Protein AF-A0A3M1R8G0-F1 (afdb_monomer)

Nearest PDB structures (foldseek):
  6tp9-assembly5_G  TM=8.550E-01  e=6.122E-02  Pseudomonas aeruginosa PAO1
  1h9x-assembly1_A  TM=8.091E-01  e=5.330E-02  Paracoccus pantotrophus
  7vzr-assembly1_C  TM=7.986E-01  e=8.077E-02  Chloracidobacterium thermophilum B
  1aof-assembly1_A  TM=7.113E-01  e=6.714E-02  Paracoccus pantotrophus
  7e1x-assembly1_O  TM=3.586E-01  e=3.335E-03  Mycobacterium tuberculosis H37Rv

Solvent-accessible surface area (backbone atoms only — not comparable to full-atom values): 17667 Å² total; per-residue (Å²): 132,65,68,70,59,56,56,49,53,52,50,51,50,49,53,52,50,52,51,49,52,52,51,50,49,56,48,60,74,44,40,65,63,51,53,51,53,50,50,54,52,52,51,56,51,32,26,50,52,7,22,51,50,36,50,73,74,40,25,73,47,22,34,80,79,21,64,25,33,91,100,66,30,68,43,59,61,36,66,66,54,58,73,66,60,48,72,62,62,52,46,46,40,45,32,66,15,41,90,99,55,84,47,62,34,35,16,45,94,63,76,22,91,31,52,74,65,53,48,51,17,35,47,48,25,51,70,32,54,93,75,45,88,65,63,57,53,78,56,88,85,40,63,54,47,37,71,64,6,41,58,55,33,74,59,60,50,25,83,33,20,23,93,75,22,71,19,74,88,34,72,45,55,44,35,62,66,58,54,70,72,50,56,69,67,57,49,38,49,41,48,34,60,28,41,65,97,76,73,36,63,56,37,54,87,79,44,52,75,62,55,40,26,6,34,44,18,28,51,53,37,37,74,54,72,55,81,75,80,75,77,70,81,70,76,70,78,85,68,84,85,63,51,51,39,53,49,10,47,51,47,40,59,75,58,45,46,41,68,30,23,18,46,88,88,46,61,26,78,79,40,69,72,42,40,48,36,28,75,75,50,54,64,70,56,47,47,49,32,40,41,38,24,44,84,76,37,74,86,50,84,61,74,63,49,58,87,53,54,71,68,55,49,50,5,39,33,41,29,42,53,66,22,102

Foldseek 3Di:
DPVVVVVVVVVVVVVVVVVVVVVVVVCVVCVVVVVVVVVVVVLLVLLQLLLQLCLVPPCLACNQLQCGDPPAGHRLLDPVCLVPPDLVNQLCCAQCNDPPHNTHHQRVVRVHDDHSSNSSSNSSNSNCSVVRPRGNPDHPQFQAALLLLLLVCCLPVCLAQNNQSVGDNHHRLLDLCNLVVDGLVVQLVCQQQPDVVSPGDHCVVPDPSRSSSNNSVNSNVSNSVDPDDDPDPPPDPPDPPDDLQRLLVVCCVSSVVQCQEAAPR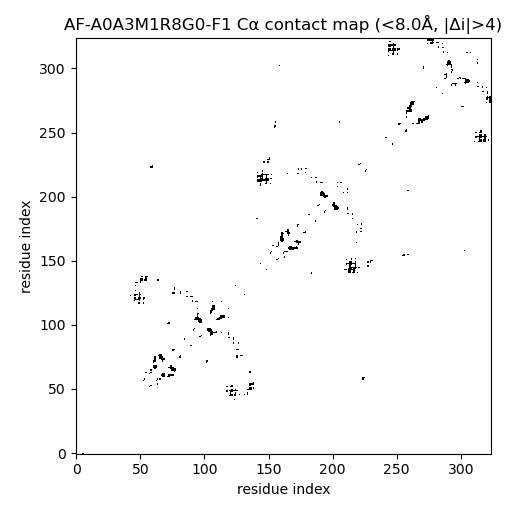GGHPNDYHLLAQLVVDDLVVQLVCLQPVCVVVVPDSDDRNVVDDPSSSSSNSVNSNPRD

Structure (mmCIF, N/CA/C/O backbone):
data_AF-A0A3M1R8G0-F1
#
_entry.id   AF-A0A3M1R8G0-F1
#
loop_
_atom_site.group_PDB
_atom_site.id
_atom_site.type_symbol
_atom_site.label_atom_id
_atom_site.label_alt_id
_atom_site.label_comp_id
_atom_site.label_asym_id
_atom_site.label_entity_id
_atom_site.label_seq_id
_atom_site.pdbx_PDB_ins_code
_atom_site.Cartn_x
_atom_site.Cartn_y
_atom_site.Cartn_z
_atom_site.occupancy
_atom_site.B_iso_or_equiv
_atom_site.auth_seq_id
_atom_site.auth_comp_id
_atom_site.auth_asym_id
_atom_site.auth_atom_id
_atom_site.pdbx_PDB_model_num
ATOM 1 N N . MET A 1 1 ? 8.259 -2.043 -83.017 1.00 58.41 1 MET A N 1
ATOM 2 C CA . MET A 1 1 ? 7.959 -0.915 -82.110 1.00 58.41 1 MET A CA 1
ATOM 3 C C . MET A 1 1 ? 8.471 0.364 -82.747 1.00 58.41 1 MET A C 1
ATOM 5 O O . MET A 1 1 ? 9.551 0.305 -83.332 1.00 58.41 1 MET A O 1
ATOM 9 N N . PRO A 1 2 ? 7.724 1.475 -82.684 1.00 75.50 2 PRO A N 1
ATOM 10 C CA . PRO A 1 2 ? 8.256 2.780 -83.063 1.00 75.50 2 PRO A CA 1
ATOM 11 C C . PRO A 1 2 ? 9.410 3.139 -82.116 1.00 75.50 2 PRO A C 1
ATOM 13 O O . PRO A 1 2 ? 9.308 2.891 -80.914 1.00 75.50 2 PRO A O 1
ATOM 16 N N . ARG A 1 3 ? 10.521 3.655 -82.660 1.00 72.50 3 ARG A N 1
ATOM 17 C CA . ARG A 1 3 ? 11.731 4.014 -81.888 1.00 72.50 3 ARG A CA 1
ATOM 18 C C . ARG A 1 3 ? 11.403 4.966 -80.730 1.00 72.50 3 ARG A C 1
ATOM 20 O O . ARG A 1 3 ? 11.906 4.789 -79.630 1.00 72.50 3 ARG A O 1
ATOM 27 N N . ASP A 1 4 ? 10.432 5.836 -80.961 1.00 81.25 4 ASP A N 1
ATOM 28 C CA . ASP A 1 4 ? 9.913 6.844 -80.039 1.00 81.25 4 ASP A CA 1
ATOM 29 C C . ASP A 1 4 ? 9.364 6.249 -78.725 1.00 81.25 4 ASP A C 1
ATOM 31 O O . ASP A 1 4 ? 9.460 6.870 -77.669 1.00 81.25 4 ASP A O 1
ATOM 35 N N . LEU A 1 5 ? 8.814 5.026 -78.767 1.00 81.69 5 LEU A N 1
ATOM 36 C CA . LEU A 1 5 ? 8.308 4.334 -77.575 1.00 81.69 5 LEU A CA 1
ATOM 37 C C . LEU A 1 5 ? 9.458 3.792 -76.711 1.00 81.69 5 LEU A C 1
ATOM 39 O O . LEU A 1 5 ? 9.397 3.861 -75.487 1.00 81.69 5 LEU A O 1
ATOM 43 N N . LEU A 1 6 ? 10.516 3.282 -77.351 1.00 82.88 6 LEU A N 1
ATOM 44 C CA . LEU A 1 6 ? 11.693 2.744 -76.668 1.00 82.88 6 LEU A CA 1
ATOM 45 C C . LEU A 1 6 ? 12.504 3.867 -76.003 1.00 82.88 6 LEU A C 1
ATOM 47 O O . LEU A 1 6 ? 12.932 3.723 -74.860 1.00 82.88 6 LEU A O 1
ATOM 51 N N . ASP A 1 7 ? 12.659 5.002 -76.688 1.00 88.44 7 ASP A N 1
ATOM 52 C CA . ASP A 1 7 ? 13.345 6.182 -76.151 1.00 88.44 7 ASP A CA 1
ATOM 53 C C . ASP A 1 7 ? 12.598 6.769 -74.937 1.00 88.44 7 ASP A C 1
ATOM 55 O O . ASP A 1 7 ? 13.220 7.186 -73.957 1.00 88.44 7 ASP A O 1
ATOM 59 N N . TRP A 1 8 ? 11.259 6.734 -74.953 1.00 85.94 8 TRP A N 1
ATOM 60 C CA . TRP A 1 8 ? 10.421 7.137 -73.820 1.00 85.94 8 TRP A CA 1
ATOM 61 C C . TRP A 1 8 ? 10.572 6.210 -72.605 1.00 85.94 8 TRP A C 1
ATOM 63 O O . TRP A 1 8 ? 10.764 6.688 -71.484 1.00 85.94 8 TRP A O 1
ATOM 73 N N . GLU A 1 9 ? 10.526 4.890 -72.807 1.00 91.81 9 GLU A N 1
ATOM 74 C CA . GLU A 1 9 ? 10.704 3.910 -71.727 1.00 91.81 9 GLU A CA 1
ATOM 75 C C . GLU A 1 9 ? 12.103 3.992 -71.096 1.00 91.81 9 GLU A C 1
ATOM 77 O O . GLU A 1 9 ? 12.236 3.950 -69.869 1.00 91.81 9 GLU A O 1
ATOM 82 N N . LEU A 1 10 ? 13.145 4.193 -71.910 1.00 91.62 10 LEU A N 1
ATOM 83 C CA . LEU A 1 10 ? 14.519 4.395 -71.441 1.00 91.62 10 LEU A CA 1
ATOM 84 C C . LEU A 1 10 ? 14.680 5.710 -70.665 1.00 91.62 10 LEU A C 1
ATOM 86 O O . LEU A 1 10 ? 15.352 5.739 -69.628 1.00 91.62 10 LEU A O 1
ATOM 90 N N . GLY A 1 11 ? 14.039 6.788 -71.124 1.00 92.56 11 GLY A N 1
ATOM 91 C CA . GLY A 1 11 ? 14.009 8.070 -70.420 1.00 92.56 11 GLY A CA 1
ATOM 92 C C . GLY A 1 11 ? 13.344 7.955 -69.047 1.00 92.56 11 GLY A C 1
ATOM 93 O O . GLY A 1 11 ? 13.926 8.369 -68.041 1.00 92.56 11 GLY A O 1
ATOM 94 N N . LEU A 1 12 ? 12.170 7.319 -68.982 1.00 94.31 12 LEU A N 1
ATOM 95 C CA . LEU A 1 12 ? 11.451 7.075 -67.731 1.00 94.31 12 LEU A CA 1
ATOM 96 C C . LEU A 1 12 ? 12.269 6.196 -66.773 1.00 94.31 12 LEU A C 1
ATOM 98 O O . LEU A 1 12 ? 12.409 6.533 -65.597 1.00 94.31 12 LEU A O 1
ATOM 102 N N . GLY A 1 13 ? 12.861 5.109 -67.274 1.00 93.88 13 GLY A N 1
ATOM 103 C CA . GLY A 1 13 ? 13.721 4.221 -66.488 1.00 93.88 13 GLY A CA 1
ATOM 104 C C . GLY A 1 13 ? 14.949 4.934 -65.917 1.00 93.88 13 GLY A C 1
ATOM 105 O O . GLY A 1 13 ? 15.293 4.742 -64.749 1.00 93.88 13 GLY A O 1
ATOM 106 N N . THR A 1 14 ? 15.571 5.821 -66.697 1.00 95.25 14 THR A N 1
ATOM 107 C CA . THR A 1 14 ? 16.719 6.628 -66.252 1.00 95.25 14 THR A CA 1
ATOM 108 C C . THR A 1 14 ? 16.315 7.609 -65.154 1.00 95.25 14 THR A C 1
ATOM 110 O O . THR A 1 14 ? 16.982 7.677 -64.123 1.00 95.25 14 THR A O 1
ATOM 113 N N . VAL A 1 15 ? 15.196 8.323 -65.318 1.00 96.25 15 VAL A N 1
ATOM 114 C CA . VAL A 1 15 ? 14.679 9.255 -64.301 1.00 96.25 15 VAL A CA 1
ATOM 115 C C . VAL A 1 15 ? 14.328 8.525 -63.006 1.00 96.25 15 VAL A C 1
ATOM 117 O O . VAL A 1 15 ? 14.701 8.990 -61.931 1.00 96.25 15 VAL A O 1
ATOM 120 N N . LEU A 1 16 ? 13.669 7.365 -63.087 1.00 96.62 16 LEU A N 1
ATOM 121 C CA . LEU A 1 16 ? 13.352 6.547 -61.912 1.00 96.62 16 LEU A CA 1
ATOM 122 C C . LEU A 1 16 ? 14.617 6.043 -61.209 1.00 96.62 16 LEU A C 1
ATOM 124 O O . LEU A 1 16 ? 14.691 6.084 -59.982 1.00 96.62 16 LEU A O 1
ATOM 128 N N . THR A 1 17 ? 15.629 5.625 -61.970 1.00 96.44 17 THR A N 1
ATOM 129 C CA . THR A 1 17 ? 16.909 5.153 -61.419 1.00 96.44 17 THR A CA 1
ATOM 130 C C . THR A 1 17 ? 17.674 6.284 -60.735 1.00 96.44 17 THR A C 1
ATOM 132 O O . THR A 1 17 ? 18.147 6.114 -59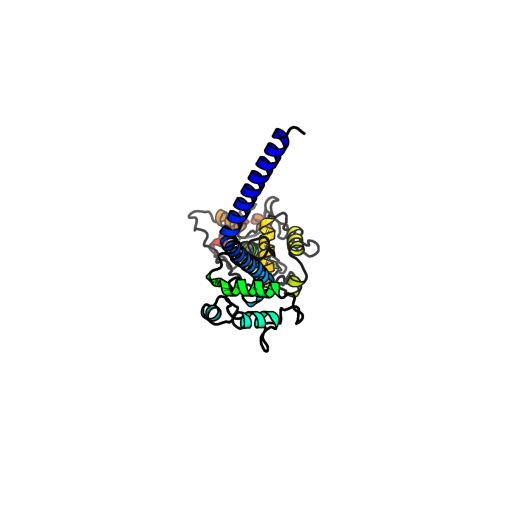.613 1.00 96.44 17 THR A O 1
ATOM 135 N N . LEU A 1 18 ? 17.752 7.461 -61.364 1.00 96.50 18 LEU A N 1
ATOM 136 C CA . LEU A 1 18 ? 18.364 8.650 -60.767 1.00 96.50 18 LEU A CA 1
ATOM 137 C C . LEU A 1 18 ? 17.585 9.115 -59.531 1.00 96.50 18 LEU A C 1
ATOM 139 O O . LEU A 1 18 ? 18.193 9.432 -58.512 1.00 96.50 18 LEU A O 1
ATOM 143 N N . GLY A 1 19 ? 16.252 9.092 -59.582 1.00 96.50 19 GLY A N 1
ATOM 144 C CA . GLY A 1 19 ? 15.390 9.394 -58.440 1.00 96.50 19 GLY A CA 1
ATOM 145 C C . GLY A 1 19 ? 15.630 8.443 -57.267 1.00 96.50 19 GLY A C 1
ATOM 146 O O . GLY A 1 19 ? 15.809 8.893 -56.136 1.00 96.50 19 GLY A O 1
ATOM 147 N N . LEU A 1 20 ? 15.720 7.136 -57.527 1.00 97.00 20 LEU A N 1
ATOM 148 C CA . LEU A 1 20 ? 16.052 6.136 -56.513 1.00 97.00 20 LEU A CA 1
ATOM 149 C C . LEU A 1 20 ? 17.465 6.342 -55.949 1.00 97.00 20 LEU A C 1
ATOM 151 O O . LEU A 1 20 ? 17.643 6.283 -54.735 1.00 97.00 20 LEU A O 1
ATOM 155 N N . ALA A 1 21 ? 18.456 6.637 -56.795 1.00 96.12 21 ALA A N 1
ATOM 156 C CA . ALA A 1 21 ? 19.822 6.920 -56.359 1.00 96.12 21 ALA A CA 1
ATOM 157 C C . ALA A 1 21 ? 19.889 8.157 -55.446 1.00 96.12 21 ALA A C 1
ATOM 159 O O . ALA A 1 21 ? 20.568 8.126 -54.419 1.00 96.12 21 ALA A O 1
ATOM 160 N N . VAL A 1 22 ? 19.133 9.214 -55.760 1.00 95.94 22 VAL A N 1
ATOM 161 C CA . VAL A 1 22 ? 18.997 10.404 -54.904 1.00 95.94 22 VAL A CA 1
ATOM 162 C C . VAL A 1 22 ? 18.322 10.056 -53.577 1.00 95.94 22 VAL A C 1
ATOM 164 O O . VAL A 1 22 ? 18.797 10.493 -52.531 1.00 95.94 22 VAL A O 1
ATOM 167 N N . LEU A 1 23 ? 17.257 9.247 -53.582 1.00 95.56 23 LEU A N 1
ATOM 168 C CA . LEU A 1 23 ? 16.582 8.804 -52.355 1.00 95.56 23 LEU A CA 1
ATOM 169 C C . LEU A 1 23 ? 17.501 7.959 -51.464 1.00 95.56 23 LEU A C 1
ATOM 171 O O . LEU A 1 23 ? 17.559 8.197 -50.259 1.00 95.56 23 LEU A O 1
ATOM 175 N N . ILE A 1 24 ? 18.248 7.016 -52.044 1.00 95.12 24 ILE A N 1
ATOM 176 C CA . ILE A 1 24 ? 19.226 6.188 -51.323 1.00 95.12 24 ILE A CA 1
ATOM 177 C C . ILE A 1 24 ? 20.364 7.058 -50.782 1.00 95.12 24 ILE A C 1
ATOM 179 O O . 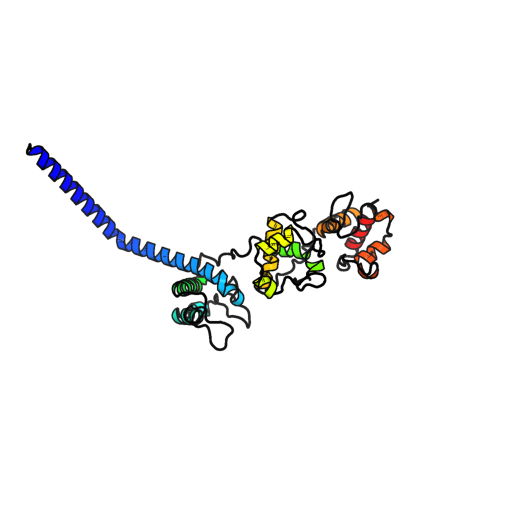ILE A 1 24 ? 20.741 6.907 -49.624 1.00 95.12 24 ILE A O 1
ATOM 183 N N . GLY A 1 25 ? 20.878 8.003 -51.575 1.00 93.31 25 GLY A N 1
ATOM 184 C CA . GLY A 1 25 ? 21.901 8.952 -51.134 1.00 93.31 25 GLY A CA 1
ATOM 185 C C . GLY A 1 25 ? 21.414 9.827 -49.977 1.00 93.31 25 GLY A C 1
ATOM 186 O O . GLY A 1 25 ? 22.091 9.942 -48.959 1.00 93.31 25 GLY A O 1
ATOM 187 N N . ALA A 1 26 ? 20.203 10.379 -50.077 1.00 92.38 26 ALA A N 1
ATOM 188 C CA . ALA A 1 26 ? 19.584 11.165 -49.011 1.00 92.38 26 ALA A CA 1
ATOM 189 C C . ALA A 1 26 ? 19.305 10.333 -47.746 1.00 92.38 26 ALA A C 1
ATOM 191 O O . ALA A 1 26 ? 19.458 10.842 -46.635 1.00 92.38 26 ALA A O 1
ATOM 192 N N . TYR A 1 27 ? 18.921 9.062 -47.899 1.00 91.69 27 TYR A N 1
ATOM 193 C CA . TYR A 1 27 ? 18.761 8.116 -46.793 1.00 91.69 27 TYR A CA 1
ATOM 194 C C . TYR A 1 27 ? 20.108 7.818 -46.120 1.00 91.69 27 TYR A C 1
ATOM 196 O O . TYR A 1 27 ? 20.220 7.963 -44.907 1.00 91.69 27 TYR A O 1
ATOM 204 N N . GLY A 1 28 ? 21.146 7.507 -46.904 1.00 91.81 28 GLY A N 1
ATOM 205 C CA . GLY A 1 28 ? 22.498 7.235 -46.413 1.00 91.81 28 GLY A CA 1
ATOM 206 C C . GLY A 1 28 ? 23.129 8.426 -45.687 1.00 91.81 28 GLY A C 1
ATOM 207 O O . GLY A 1 28 ? 23.741 8.250 -44.638 1.00 91.81 28 GLY A O 1
ATOM 208 N N . LEU A 1 29 ? 22.911 9.655 -46.169 1.00 93.44 29 LEU A N 1
ATOM 209 C CA . LEU A 1 29 ? 23.378 10.877 -45.497 1.00 93.44 29 LEU A CA 1
ATOM 210 C C . LEU A 1 29 ? 22.689 11.124 -44.143 1.00 93.44 29 LEU A C 1
ATOM 212 O O . LEU A 1 29 ? 23.268 11.768 -43.272 1.00 93.44 29 LEU A O 1
ATOM 216 N N . ARG A 1 30 ? 21.464 10.617 -43.952 1.00 91.31 30 ARG A N 1
ATOM 217 C CA . ARG A 1 30 ? 20.713 10.703 -42.684 1.00 91.31 30 ARG A CA 1
ATOM 218 C C . ARG A 1 30 ? 20.923 9.491 -41.779 1.00 91.31 30 ARG A C 1
ATOM 220 O O . ARG A 1 30 ? 20.396 9.475 -40.667 1.00 91.31 30 ARG A O 1
ATOM 227 N N . GLU A 1 31 ? 21.679 8.493 -42.224 1.00 91.88 31 GLU A N 1
ATOM 228 C CA . GLU A 1 31 ? 21.880 7.252 -41.479 1.00 91.88 31 GLU A CA 1
ATOM 229 C C . GLU A 1 31 ? 22.499 7.477 -40.089 1.00 91.88 31 GLU A C 1
ATOM 231 O O . GLU A 1 31 ? 21.930 6.961 -39.127 1.00 91.88 31 GLU A O 1
ATOM 236 N N . PRO A 1 32 ? 23.549 8.310 -39.909 1.00 91.62 32 PRO A N 1
ATOM 237 C CA . PRO A 1 32 ? 24.126 8.543 -38.582 1.00 91.62 32 PRO A CA 1
ATOM 238 C C . PRO A 1 32 ? 23.103 9.098 -37.580 1.00 91.62 32 PRO A C 1
ATOM 240 O O . PRO A 1 32 ? 22.946 8.565 -36.487 1.00 91.62 32 PRO A O 1
ATOM 243 N N . GLN A 1 33 ? 22.311 10.095 -37.990 1.00 89.31 33 GLN A N 1
ATOM 244 C CA . GLN A 1 33 ? 21.276 10.692 -37.137 1.00 89.31 33 GLN A CA 1
ATOM 245 C C . GLN A 1 33 ? 20.172 9.693 -36.761 1.00 89.31 33 GLN A C 1
ATOM 247 O O . GLN A 1 33 ? 19.626 9.741 -35.654 1.00 89.31 33 GLN A O 1
ATOM 252 N N . ARG A 1 34 ? 19.820 8.781 -37.675 1.00 88.00 34 ARG A N 1
ATOM 253 C CA . ARG A 1 34 ? 18.831 7.727 -37.411 1.00 88.00 34 ARG A CA 1
ATOM 254 C C . ARG A 1 34 ? 19.361 6.703 -36.416 1.00 88.00 34 ARG A C 1
ATOM 256 O O . ARG A 1 34 ? 18.616 6.322 -35.515 1.00 88.00 34 ARG A O 1
ATOM 263 N N . LEU A 1 35 ? 20.624 6.301 -36.554 1.00 89.38 35 LEU A N 1
ATOM 264 C CA . LEU A 1 35 ? 21.289 5.400 -35.613 1.00 89.38 35 LEU A CA 1
ATOM 265 C C . LEU A 1 35 ? 21.388 6.028 -34.217 1.00 89.38 35 LEU A C 1
ATOM 267 O O . LEU A 1 35 ? 21.050 5.366 -33.235 1.00 89.38 35 LEU A O 1
ATOM 271 N N . ASP A 1 36 ? 21.738 7.311 -34.122 1.00 88.50 36 ASP A N 1
ATOM 272 C CA . ASP A 1 36 ? 21.791 8.039 -32.848 1.00 88.50 36 ASP A CA 1
ATOM 273 C C . ASP A 1 36 ? 20.411 8.098 -32.180 1.00 88.50 36 ASP A C 1
ATOM 275 O O . ASP A 1 36 ? 20.252 7.743 -31.009 1.00 88.50 36 ASP A O 1
ATOM 279 N N . THR A 1 37 ? 19.378 8.469 -32.943 1.00 87.19 37 THR A N 1
ATOM 280 C CA . THR A 1 37 ? 17.995 8.548 -32.444 1.00 87.19 37 THR A CA 1
ATOM 281 C C . THR A 1 37 ? 17.491 7.182 -31.974 1.00 87.19 37 THR A C 1
ATOM 283 O O . THR A 1 37 ? 16.883 7.071 -30.907 1.00 87.19 37 THR A O 1
ATOM 286 N N . ALA A 1 38 ? 17.766 6.125 -32.743 1.00 86.75 38 ALA A N 1
ATOM 287 C CA . ALA A 1 38 ? 17.412 4.760 -32.373 1.00 86.75 38 ALA A CA 1
ATOM 288 C C . ALA A 1 38 ? 18.138 4.319 -31.093 1.00 86.75 38 ALA A C 1
ATOM 290 O O . ALA A 1 38 ? 17.512 3.740 -30.207 1.00 86.75 38 ALA A O 1
ATOM 291 N N . THR A 1 39 ? 19.423 4.649 -30.956 1.00 86.06 39 THR A N 1
ATOM 292 C CA . THR A 1 39 ? 20.233 4.327 -29.771 1.00 86.06 39 THR A CA 1
ATOM 293 C C . THR A 1 39 ? 19.681 5.002 -28.516 1.00 86.06 39 THR A C 1
ATOM 295 O O . THR A 1 39 ? 19.473 4.340 -27.497 1.00 86.06 39 THR A O 1
ATOM 298 N N . VAL A 1 40 ? 19.347 6.294 -28.596 1.00 83.81 40 VAL A N 1
ATOM 299 C CA . VAL A 1 40 ? 18.718 7.038 -27.491 1.00 83.81 40 VAL A CA 1
ATOM 300 C C . VAL A 1 40 ? 17.367 6.426 -27.111 1.00 83.81 40 VAL A C 1
ATOM 302 O O . VAL A 1 40 ? 17.085 6.222 -25.927 1.00 83.81 40 VAL A O 1
ATOM 305 N N . GLN A 1 41 ? 16.536 6.080 -28.097 1.00 85.12 41 GLN A N 1
ATOM 306 C CA . GLN A 1 41 ? 15.221 5.487 -27.852 1.00 85.12 41 GLN A CA 1
ATOM 307 C C . GLN A 1 41 ? 15.317 4.094 -27.214 1.00 85.12 41 GLN A C 1
ATOM 309 O O . GLN A 1 41 ? 14.550 3.773 -26.298 1.00 85.12 41 GLN A O 1
ATOM 314 N N . LEU A 1 42 ? 16.263 3.267 -27.663 1.00 85.00 42 LEU A N 1
ATOM 315 C CA . LEU A 1 42 ? 16.539 1.955 -27.080 1.00 85.00 42 LEU A CA 1
ATOM 316 C C . LEU A 1 42 ? 16.992 2.084 -25.624 1.00 85.00 42 LEU A C 1
ATOM 318 O O . LEU A 1 42 ? 16.467 1.377 -24.761 1.00 85.00 42 LEU A O 1
ATOM 322 N N . HIS A 1 43 ? 17.888 3.030 -25.335 1.00 86.50 43 HIS A N 1
ATOM 323 C CA . HIS A 1 43 ? 18.358 3.301 -23.979 1.00 86.50 43 HIS A CA 1
ATOM 324 C C . HIS A 1 43 ? 17.217 3.750 -23.053 1.00 86.50 43 HIS A C 1
ATOM 326 O O . HIS A 1 43 ? 17.022 3.173 -21.983 1.00 86.50 43 HIS A O 1
ATOM 332 N N . ARG A 1 44 ? 16.377 4.696 -23.495 1.00 86.56 44 ARG A N 1
ATOM 333 C CA . ARG A 1 44 ? 15.192 5.141 -22.737 1.00 86.56 44 ARG A CA 1
ATOM 334 C C . ARG A 1 44 ? 14.215 3.996 -22.463 1.00 86.56 44 ARG A C 1
ATOM 336 O O . ARG A 1 44 ? 13.678 3.881 -21.364 1.00 86.56 44 ARG A O 1
ATOM 343 N N . SER A 1 45 ? 14.008 3.129 -23.452 1.00 86.81 45 SER A N 1
ATOM 344 C CA . SER A 1 45 ? 13.140 1.955 -23.318 1.00 86.81 45 SER A CA 1
ATOM 345 C C . SER A 1 45 ? 13.701 0.939 -22.319 1.00 86.81 45 SER A C 1
ATOM 347 O O . SER A 1 45 ? 12.937 0.339 -21.566 1.00 86.81 45 SER A O 1
ATOM 349 N N . SER A 1 46 ? 15.026 0.766 -22.282 1.00 90.56 46 SER A N 1
ATOM 350 C CA . SER A 1 46 ? 15.713 -0.089 -21.308 1.00 90.56 46 SER A CA 1
ATOM 351 C C . SER A 1 46 ? 15.533 0.426 -19.878 1.00 90.56 46 SER A C 1
ATOM 353 O O . SER A 1 46 ? 15.083 -0.331 -19.021 1.00 90.56 46 SER A O 1
ATOM 355 N N . ILE A 1 47 ? 15.725 1.731 -19.649 1.00 90.94 47 ILE A N 1
ATOM 356 C CA . ILE A 1 47 ? 15.463 2.383 -18.353 1.00 90.94 47 ILE A CA 1
ATOM 357 C C . ILE A 1 47 ? 14.008 2.159 -17.908 1.00 90.94 47 ILE A C 1
ATOM 359 O O . ILE A 1 47 ? 13.760 1.808 -16.756 1.00 90.94 47 ILE A O 1
ATOM 363 N N . ALA A 1 48 ? 13.034 2.314 -18.810 1.00 83.81 48 ALA A N 1
ATOM 364 C CA . ALA A 1 48 ? 11.617 2.144 -18.475 1.00 83.81 48 ALA A CA 1
ATOM 365 C C . ALA A 1 48 ? 11.236 0.695 -18.119 1.00 83.81 48 ALA A C 1
ATOM 367 O O . ALA A 1 48 ? 10.489 0.454 -17.162 1.00 83.81 48 ALA A O 1
ATOM 368 N N . ARG A 1 49 ? 11.772 -0.291 -18.848 1.00 87.50 49 ARG A N 1
ATOM 369 C CA . ARG A 1 49 ? 11.608 -1.709 -18.490 1.00 87.50 49 ARG A CA 1
ATOM 370 C C . ARG A 1 49 ? 12.295 -2.024 -17.164 1.00 87.50 49 ARG A C 1
ATOM 372 O O . ARG A 1 49 ? 11.699 -2.694 -16.321 1.00 87.50 49 ARG A O 1
ATOM 379 N N . GLY A 1 50 ? 13.487 -1.475 -16.947 1.00 89.88 50 GLY A N 1
ATOM 380 C CA . GLY A 1 50 ? 14.231 -1.578 -15.696 1.00 89.88 50 GLY A CA 1
ATOM 381 C C . GLY A 1 50 ? 13.448 -1.053 -14.501 1.00 89.88 50 GLY A C 1
ATOM 382 O O . GLY A 1 50 ? 13.341 -1.747 -13.497 1.00 89.88 50 GLY A O 1
ATOM 383 N N . ALA A 1 51 ? 12.801 0.105 -14.635 1.00 84.19 51 ALA A N 1
ATOM 384 C CA . ALA A 1 51 ? 11.935 0.673 -13.604 1.00 84.19 51 ALA A CA 1
ATOM 385 C C . ALA A 1 51 ? 10.779 -0.278 -13.228 1.00 84.19 51 ALA A C 1
ATOM 387 O O . ALA A 1 51 ? 10.468 -0.466 -12.052 1.00 84.19 51 ALA A O 1
ATOM 388 N N . THR A 1 52 ? 10.175 -0.939 -14.221 1.00 80.56 52 THR A N 1
ATOM 389 C CA . THR A 1 52 ? 9.102 -1.929 -14.006 1.00 80.56 52 THR A CA 1
ATOM 390 C C . THR A 1 52 ? 9.612 -3.184 -13.293 1.00 80.56 52 THR A C 1
ATOM 392 O O . THR A 1 52 ? 8.961 -3.704 -12.385 1.00 80.56 52 THR A O 1
ATOM 395 N N . LEU A 1 53 ? 10.789 -3.678 -13.682 1.00 82.69 53 LEU A N 1
ATOM 396 C CA . LEU A 1 53 ? 11.436 -4.819 -13.032 1.00 82.69 53 LEU A CA 1
ATOM 397 C C . LEU A 1 53 ? 11.843 -4.479 -11.594 1.00 82.69 53 LEU A C 1
ATOM 399 O O . LEU A 1 53 ? 11.627 -5.284 -10.690 1.00 82.69 53 LEU A O 1
ATOM 403 N N . TYR A 1 54 ? 12.355 -3.269 -11.370 1.00 87.25 54 TYR A N 1
ATOM 404 C CA . TYR A 1 54 ? 12.734 -2.767 -10.055 1.00 87.25 54 TYR A CA 1
ATOM 405 C C . TYR A 1 54 ? 11.527 -2.755 -9.116 1.00 87.25 54 TYR A C 1
ATOM 407 O O . TYR A 1 54 ? 11.599 -3.286 -8.006 1.00 87.25 54 TYR A O 1
ATOM 415 N N . GLN A 1 55 ? 10.387 -2.247 -9.596 1.00 78.31 55 GLN A N 1
ATOM 416 C CA . GLN A 1 55 ? 9.128 -2.255 -8.853 1.00 78.31 55 GLN A CA 1
ATOM 417 C C . GLN A 1 55 ? 8.692 -3.663 -8.432 1.00 78.31 55 GLN A C 1
ATOM 419 O O . GLN A 1 55 ? 8.130 -3.841 -7.352 1.00 78.31 55 GLN A O 1
ATOM 424 N N . ARG A 1 56 ? 8.933 -4.662 -9.285 1.00 78.06 56 ARG A N 1
ATOM 425 C CA . ARG A 1 56 ? 8.510 -6.045 -9.055 1.00 78.06 56 ARG A CA 1
ATOM 426 C C . ARG A 1 56 ? 9.435 -6.814 -8.112 1.00 78.06 56 ARG A C 1
ATOM 428 O O . ARG A 1 56 ? 8.935 -7.609 -7.325 1.00 78.06 56 ARG A O 1
ATOM 435 N N . TYR A 1 57 ? 10.749 -6.622 -8.221 1.00 82.19 57 TYR A N 1
ATOM 436 C CA . TYR A 1 57 ? 11.732 -7.501 -7.572 1.00 82.19 57 TYR A CA 1
ATOM 437 C C . TYR A 1 57 ? 12.613 -6.806 -6.532 1.00 82.19 57 TYR A C 1
ATOM 439 O O . TYR A 1 57 ? 13.121 -7.466 -5.631 1.00 82.19 57 TYR A O 1
ATOM 447 N N . CYS A 1 58 ? 12.808 -5.491 -6.633 1.00 85.12 58 CYS A N 1
ATOM 448 C CA . CYS A 1 58 ? 13.826 -4.782 -5.854 1.00 85.12 58 CYS A CA 1
ATOM 449 C C . CYS A 1 58 ? 13.226 -3.891 -4.758 1.00 85.12 58 CYS A C 1
ATOM 451 O O . CYS A 1 58 ? 13.856 -3.695 -3.716 1.00 85.12 58 CYS A O 1
ATOM 453 N N . VAL A 1 59 ? 12.007 -3.376 -4.962 1.00 80.81 59 VAL A N 1
ATOM 454 C CA . VAL A 1 59 ? 11.350 -2.425 -4.044 1.00 80.81 59 VAL A CA 1
ATOM 455 C C . VAL A 1 59 ? 11.180 -2.966 -2.631 1.00 80.81 59 VAL A C 1
ATOM 457 O O . VAL A 1 59 ? 11.343 -2.198 -1.688 1.00 80.81 59 VAL A O 1
ATOM 460 N N . THR A 1 60 ? 10.921 -4.264 -2.469 1.00 73.19 60 THR A N 1
ATOM 461 C CA . THR A 1 60 ? 10.711 -4.886 -1.153 1.00 73.19 60 THR A CA 1
ATOM 462 C C . THR A 1 60 ? 11.869 -4.639 -0.186 1.00 73.19 60 THR A C 1
ATOM 464 O O . THR A 1 60 ? 11.632 -4.452 1.001 1.00 73.19 60 THR A O 1
ATOM 467 N N . CYS A 1 61 ? 13.108 -4.593 -0.684 1.00 77.38 61 CYS A N 1
ATOM 468 C CA . CYS A 1 61 ? 14.287 -4.367 0.154 1.00 77.38 61 CYS A CA 1
ATOM 469 C C . CYS A 1 61 ? 14.884 -2.969 -0.058 1.00 77.38 61 CYS A C 1
ATOM 471 O O . CYS A 1 61 ? 15.226 -2.286 0.903 1.00 77.38 61 CYS A O 1
ATOM 473 N N . HIS A 1 62 ? 15.001 -2.512 -1.307 1.00 87.75 62 HIS A N 1
ATOM 474 C CA . HIS A 1 62 ? 15.672 -1.248 -1.633 1.00 87.75 62 HIS A CA 1
ATOM 475 C C . HIS A 1 62 ? 14.740 -0.022 -1.619 1.00 87.75 62 HIS A C 1
ATOM 477 O O . HIS A 1 62 ? 15.201 1.118 -1.727 1.00 87.75 62 HIS A O 1
ATOM 483 N N . GLY A 1 63 ? 13.431 -0.234 -1.459 1.00 67.06 63 GLY A N 1
ATOM 484 C CA . GLY A 1 63 ? 12.406 0.804 -1.411 1.00 67.06 63 GLY A CA 1
ATOM 485 C C . GLY A 1 63 ? 12.055 1.392 -2.782 1.00 67.06 63 GLY A C 1
ATOM 486 O O . GLY A 1 63 ? 12.881 1.441 -3.696 1.00 67.06 63 GLY A O 1
ATOM 487 N N . ALA A 1 64 ? 10.827 1.904 -2.917 1.00 76.12 64 ALA A N 1
ATOM 488 C CA . ALA A 1 64 ? 10.311 2.505 -4.158 1.00 76.12 64 ALA A CA 1
ATOM 489 C C . ALA A 1 64 ? 11.146 3.700 -4.645 1.00 76.12 64 ALA A C 1
ATOM 491 O O . ALA A 1 64 ? 11.297 3.916 -5.841 1.00 76.12 64 ALA A O 1
ATOM 492 N N . ASN A 1 65 ? 11.748 4.436 -3.708 1.00 77.12 65 ASN A N 1
ATOM 493 C CA . ASN A 1 65 ? 12.620 5.569 -4.007 1.00 77.12 65 ASN A CA 1
ATOM 494 C C . ASN A 1 65 ? 14.110 5.205 -4.021 1.00 77.12 65 ASN A C 1
ATOM 496 O O . ASN A 1 65 ? 14.930 6.113 -4.114 1.00 77.12 65 ASN A O 1
ATOM 500 N N . GLY A 1 66 ? 14.469 3.925 -3.886 1.00 82.12 66 GLY A N 1
ATOM 501 C CA . GLY A 1 66 ? 15.865 3.483 -3.876 1.00 82.12 66 GLY A CA 1
ATOM 502 C C . GLY A 1 66 ? 16.647 3.894 -2.634 1.00 82.12 66 GLY A C 1
ATOM 503 O O . GLY A 1 66 ? 17.866 3.797 -2.641 1.00 82.12 66 GLY A O 1
ATOM 504 N N . LYS A 1 67 ? 15.979 4.356 -1.569 1.00 84.50 67 LYS A N 1
ATOM 505 C CA . LYS A 1 67 ? 16.629 4.824 -0.330 1.00 84.50 67 LYS A CA 1
ATOM 506 C C . LYS A 1 67 ? 17.180 3.697 0.548 1.00 84.50 67 LYS A C 1
ATOM 508 O O . LYS A 1 67 ? 17.869 3.983 1.522 1.00 84.50 67 LYS A O 1
ATOM 513 N N . GLY A 1 68 ? 16.887 2.441 0.216 1.00 75.69 68 GLY A N 1
ATOM 514 C CA . GLY A 1 68 ? 17.226 1.308 1.065 1.00 75.69 68 GLY A CA 1
ATOM 515 C C . GLY A 1 68 ? 16.410 1.277 2.355 1.00 75.69 68 GLY A C 1
ATOM 516 O O . GLY A 1 68 ? 15.634 2.185 2.662 1.00 75.69 68 GLY A O 1
ATOM 517 N N . ILE A 1 69 ? 16.604 0.206 3.113 1.00 74.00 69 ILE A N 1
ATOM 518 C CA . ILE A 1 69 ? 16.054 0.022 4.454 1.00 74.00 69 ILE A CA 1
ATOM 519 C C . ILE A 1 69 ? 17.252 -0.257 5.368 1.00 74.00 69 ILE A C 1
ATOM 521 O O . ILE A 1 69 ? 18.013 -1.192 5.082 1.00 74.00 69 ILE A O 1
ATOM 525 N N . PRO A 1 70 ? 17.458 0.524 6.446 1.00 76.69 70 PRO A N 1
ATOM 526 C CA . PRO A 1 70 ? 18.575 0.314 7.361 1.00 76.69 70 PRO A CA 1
ATOM 527 C C . PRO A 1 70 ? 18.685 -1.151 7.794 1.00 76.69 70 PRO A C 1
ATOM 529 O O . PRO A 1 70 ? 17.689 -1.760 8.169 1.00 76.69 70 PRO A O 1
ATOM 532 N N . GLN A 1 71 ? 19.899 -1.706 7.734 1.00 76.44 71 GLN A N 1
ATOM 533 C CA . GLN A 1 71 ? 20.226 -3.099 8.095 1.00 76.44 71 GLN A CA 1
ATOM 534 C C . GLN A 1 71 ? 19.630 -4.197 7.191 1.00 76.44 71 GLN A C 1
ATOM 536 O O . GLN A 1 71 ? 19.980 -5.361 7.361 1.00 76.44 71 GLN A O 1
ATOM 541 N N . VAL A 1 72 ? 18.796 -3.854 6.205 1.00 76.38 72 VAL A N 1
ATOM 542 C CA . VAL A 1 72 ? 18.193 -4.816 5.266 1.00 76.38 72 VAL A CA 1
ATOM 543 C C . VAL A 1 72 ? 18.831 -4.701 3.886 1.00 76.38 72 VAL A C 1
ATOM 545 O O . VAL A 1 72 ? 19.313 -5.691 3.340 1.00 76.38 72 VAL A O 1
ATOM 548 N N . ALA A 1 73 ? 18.859 -3.495 3.319 1.00 86.38 73 ALA A N 1
ATOM 549 C CA . ALA A 1 73 ? 19.433 -3.258 2.002 1.00 86.38 73 ALA A CA 1
ATOM 550 C C . ALA A 1 73 ? 19.903 -1.804 1.844 1.00 86.38 73 ALA A C 1
ATOM 552 O O . ALA A 1 73 ? 19.252 -0.885 2.347 1.00 86.38 73 ALA A O 1
ATOM 553 N N . PRO A 1 74 ? 21.025 -1.573 1.140 1.00 91.31 74 PRO A N 1
ATOM 554 C CA . PRO A 1 74 ? 21.579 -0.237 0.963 1.00 91.31 74 PRO A CA 1
ATOM 555 C C . PRO A 1 74 ? 20.718 0.633 0.040 1.00 91.31 74 PRO A C 1
ATOM 557 O O . PRO A 1 74 ? 19.924 0.134 -0.767 1.00 91.31 74 PRO A O 1
ATOM 560 N N . ALA A 1 75 ? 20.935 1.945 0.138 1.00 90.62 75 ALA A N 1
ATOM 561 C CA . ALA A 1 75 ? 20.404 2.918 -0.802 1.00 90.62 75 ALA A CA 1
ATOM 562 C C . ALA A 1 75 ? 21.050 2.732 -2.183 1.00 90.62 75 ALA A C 1
ATOM 564 O O . ALA A 1 75 ? 22.268 2.801 -2.322 1.00 90.62 75 ALA A O 1
ATOM 565 N N . LEU A 1 76 ? 20.223 2.505 -3.201 1.00 93.56 76 LEU A N 1
ATOM 566 C CA . LEU A 1 76 ? 20.632 2.427 -4.606 1.00 93.56 76 LEU A CA 1
ATOM 567 C C . LEU A 1 76 ? 20.539 3.779 -5.316 1.00 93.56 76 LEU A C 1
ATOM 569 O O . LEU A 1 76 ? 21.127 3.949 -6.375 1.00 93.56 76 LEU A O 1
ATOM 573 N N . ASN A 1 77 ? 19.822 4.741 -4.731 1.00 91.00 77 ASN A N 1
ATOM 574 C CA . ASN A 1 77 ? 19.770 6.121 -5.207 1.00 91.00 77 ASN A CA 1
ATOM 575 C C . ASN A 1 77 ? 20.866 7.015 -4.599 1.00 91.00 77 ASN A C 1
ATOM 577 O O . ASN A 1 77 ? 20.843 8.231 -4.795 1.00 91.00 77 ASN A O 1
ATOM 581 N N . ASP A 1 78 ? 21.776 6.436 -3.813 1.00 92.81 78 ASP A N 1
ATOM 582 C CA . ASP A 1 78 ? 22.857 7.178 -3.182 1.00 92.81 78 ASP A CA 1
ATOM 583 C C . ASP A 1 78 ? 23.851 7.683 -4.232 1.00 92.81 78 ASP A C 1
ATOM 585 O O . ASP A 1 78 ? 24.319 6.935 -5.089 1.00 92.81 78 ASP A O 1
ATOM 589 N N . LYS A 1 79 ? 24.201 8.968 -4.152 1.00 90.44 79 LYS A N 1
ATOM 590 C CA . LYS A 1 79 ? 25.048 9.615 -5.160 1.00 90.44 79 LYS A CA 1
ATOM 591 C C . LYS A 1 79 ? 26.449 9.030 -5.211 1.00 90.44 79 LYS A C 1
ATOM 593 O O . LYS A 1 79 ? 27.025 8.915 -6.288 1.00 90.44 79 LYS A O 1
ATOM 598 N N . ASN A 1 80 ? 27.005 8.676 -4.055 1.00 91.88 80 ASN A N 1
ATOM 599 C CA . ASN A 1 80 ? 28.348 8.122 -3.990 1.00 91.88 80 ASN A CA 1
ATOM 600 C C . ASN A 1 80 ? 28.370 6.703 -4.569 1.00 91.88 80 ASN A C 1
ATOM 602 O O . ASN A 1 80 ? 29.254 6.376 -5.358 1.00 91.88 80 ASN A O 1
ATOM 606 N N . PHE A 1 81 ? 27.361 5.887 -4.261 1.00 93.12 81 PHE A N 1
ATOM 607 C CA . PHE A 1 81 ? 27.160 4.590 -4.905 1.00 93.12 81 PHE A CA 1
ATOM 608 C C . PHE A 1 81 ? 27.053 4.730 -6.428 1.00 93.12 81 PHE A C 1
ATOM 610 O O . PHE A 1 81 ? 27.807 4.080 -7.148 1.00 93.12 81 PHE A O 1
ATOM 617 N N . LEU A 1 82 ? 26.187 5.617 -6.923 1.00 91.38 82 LEU A N 1
ATOM 618 C CA . LEU A 1 82 ? 25.986 5.818 -8.362 1.00 91.38 82 LEU A CA 1
ATOM 619 C C . LEU A 1 82 ? 27.235 6.349 -9.081 1.00 91.38 82 LEU A C 1
ATOM 621 O O . LEU A 1 82 ? 27.447 6.029 -10.248 1.00 91.38 82 LEU A O 1
ATOM 625 N N . ALA A 1 83 ? 28.072 7.131 -8.396 1.00 88.94 83 ALA A N 1
ATOM 626 C CA . ALA A 1 83 ? 29.312 7.661 -8.955 1.00 88.94 83 ALA A CA 1
ATOM 627 C C . ALA A 1 83 ? 30.468 6.645 -8.977 1.00 88.94 83 ALA A C 1
ATOM 629 O O . ALA A 1 83 ? 31.388 6.798 -9.779 1.00 88.94 83 ALA A O 1
ATOM 630 N N . THR A 1 84 ? 30.456 5.639 -8.097 1.00 90.06 84 THR A N 1
ATOM 631 C CA . THR A 1 84 ? 31.608 4.739 -7.886 1.00 90.06 84 THR A CA 1
ATOM 632 C C . THR A 1 84 ? 31.363 3.289 -8.290 1.00 90.06 84 THR A C 1
ATOM 634 O O . THR A 1 84 ? 32.317 2.577 -8.605 1.00 90.06 84 THR A O 1
ATOM 637 N N . ALA A 1 85 ? 30.113 2.826 -8.302 1.00 91.31 85 ALA A N 1
ATOM 638 C CA . ALA A 1 85 ? 29.791 1.455 -8.666 1.00 91.31 85 ALA A CA 1
ATOM 639 C C . ALA A 1 85 ? 29.934 1.232 -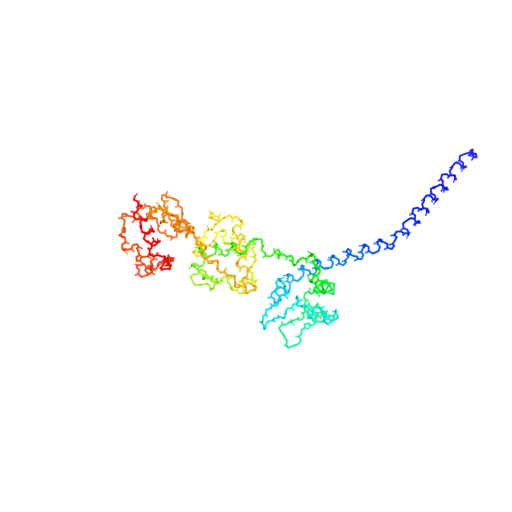10.179 1.00 91.31 85 ALA A C 1
ATOM 641 O O . ALA A 1 85 ? 29.308 1.916 -10.992 1.00 91.31 85 ALA A O 1
ATOM 642 N N . SER A 1 86 ? 30.729 0.232 -10.569 1.00 94.31 86 SER A N 1
ATOM 643 C CA . SER A 1 86 ? 30.845 -0.162 -11.973 1.00 94.31 86 SER A CA 1
ATOM 644 C C . SER A 1 86 ? 29.582 -0.884 -12.456 1.00 94.31 86 SER A C 1
ATOM 646 O O . SER A 1 86 ? 28.895 -1.555 -11.684 1.00 94.31 86 SER A O 1
ATOM 648 N N . VAL A 1 87 ? 29.297 -0.780 -13.761 1.00 93.31 87 VAL A N 1
ATOM 649 C CA . VAL A 1 87 ? 28.221 -1.537 -14.438 1.00 93.31 87 VAL A CA 1
ATOM 650 C C . VAL A 1 87 ? 28.329 -3.027 -14.102 1.00 93.31 87 VAL A C 1
ATOM 652 O O . VAL A 1 87 ? 27.333 -3.670 -13.780 1.00 93.31 87 VAL A O 1
ATOM 655 N N . GLU A 1 88 ? 29.551 -3.555 -14.149 1.00 95.06 88 GLU A N 1
ATOM 656 C CA . GLU A 1 88 ? 29.873 -4.953 -13.870 1.00 95.06 88 GLU A CA 1
ATOM 657 C C . GLU A 1 88 ? 29.554 -5.321 -12.419 1.00 95.06 88 GLU A C 1
ATOM 659 O O . GLU A 1 88 ? 28.791 -6.248 -12.185 1.00 95.06 88 GLU A O 1
ATOM 664 N N . ALA A 1 89 ? 29.971 -4.510 -11.441 1.00 94.81 89 ALA A N 1
ATOM 665 C CA . ALA A 1 89 ? 29.679 -4.776 -10.033 1.00 94.81 89 ALA A CA 1
ATOM 666 C C . ALA A 1 89 ? 28.172 -4.762 -9.712 1.00 94.81 89 ALA A C 1
ATOM 668 O O . ALA A 1 89 ? 27.714 -5.516 -8.851 1.00 94.81 89 ALA A O 1
ATOM 669 N N . ILE A 1 90 ? 27.387 -3.903 -10.376 1.00 95.81 90 ILE A N 1
ATOM 670 C CA . ILE A 1 90 ? 25.921 -3.898 -10.242 1.00 95.81 90 ILE A CA 1
ATOM 671 C C . ILE A 1 90 ? 25.333 -5.145 -10.919 1.00 95.81 90 ILE A C 1
ATOM 673 O O . ILE A 1 90 ? 24.453 -5.794 -10.353 1.00 95.81 90 ILE A O 1
ATOM 677 N N . THR A 1 91 ? 25.835 -5.499 -12.103 1.00 97.19 91 THR A N 1
ATOM 678 C CA . THR A 1 91 ? 25.402 -6.678 -12.868 1.00 97.19 91 THR A CA 1
ATOM 679 C C . THR A 1 91 ? 25.634 -7.963 -12.082 1.00 97.19 91 THR A C 1
ATOM 681 O O . THR A 1 91 ? 24.704 -8.758 -11.941 1.00 97.19 91 THR A O 1
ATOM 684 N N . ASP A 1 92 ? 26.825 -8.140 -11.518 1.00 95.50 92 ASP A N 1
ATOM 685 C CA . ASP A 1 92 ? 27.204 -9.315 -10.733 1.00 95.50 92 ASP A CA 1
ATOM 686 C C . ASP A 1 92 ? 26.380 -9.391 -9.449 1.00 95.50 92 ASP A C 1
ATOM 688 O O . ASP A 1 92 ? 25.802 -10.429 -9.141 1.00 95.50 92 ASP A O 1
ATOM 692 N N . ALA A 1 93 ? 26.208 -8.265 -8.747 1.00 95.50 93 ALA A N 1
ATOM 693 C CA . ALA A 1 93 ? 25.388 -8.226 -7.540 1.00 95.50 93 ALA A CA 1
ATOM 694 C C . ALA A 1 93 ? 23.924 -8.624 -7.797 1.00 95.50 93 ALA A C 1
ATOM 696 O O . ALA A 1 93 ? 23.313 -9.275 -6.954 1.00 95.50 93 ALA A O 1
ATOM 697 N N . ILE A 1 94 ? 23.342 -8.242 -8.939 1.00 96.56 94 ILE A N 1
ATOM 698 C CA . ILE A 1 94 ? 21.979 -8.657 -9.308 1.00 96.56 94 ILE A CA 1
ATOM 699 C C . ILE A 1 94 ? 21.970 -10.124 -9.751 1.00 96.56 94 ILE A C 1
ATOM 701 O O . ILE A 1 94 ? 21.097 -10.889 -9.340 1.00 96.56 94 ILE A O 1
ATOM 705 N N . THR A 1 95 ? 22.919 -10.525 -10.595 1.00 96.38 95 THR A N 1
ATOM 706 C CA . THR A 1 95 ? 22.929 -11.858 -11.212 1.00 96.38 95 THR A CA 1
ATOM 707 C C . THR A 1 95 ? 23.212 -12.944 -10.183 1.00 96.38 95 THR A C 1
ATOM 709 O O . THR A 1 95 ? 22.460 -13.918 -10.113 1.00 96.38 95 THR A O 1
ATOM 712 N N . ASP A 1 96 ? 24.230 -12.732 -9.357 1.00 94.75 96 ASP A N 1
ATOM 713 C CA . ASP A 1 96 ? 24.826 -13.744 -8.485 1.00 94.75 96 ASP A CA 1
ATOM 714 C C . ASP A 1 96 ? 24.481 -13.499 -7.007 1.00 94.75 96 ASP A C 1
ATOM 716 O O . ASP A 1 96 ? 24.731 -14.343 -6.145 1.00 94.75 96 ASP A O 1
ATOM 720 N N . GLY A 1 97 ? 23.849 -12.361 -6.707 1.00 92.56 97 GLY A N 1
ATOM 721 C CA . GLY A 1 97 ? 23.576 -11.932 -5.343 1.00 92.56 97 GLY A CA 1
ATOM 722 C C . GLY A 1 97 ? 24.836 -11.411 -4.660 1.00 92.56 97 GLY A C 1
ATOM 723 O O . GLY A 1 97 ? 25.866 -11.154 -5.284 1.00 92.56 97 GLY A O 1
ATOM 724 N N . ARG A 1 98 ? 24.769 -11.239 -3.338 1.00 91.31 98 ARG A N 1
ATOM 725 C CA . ARG A 1 98 ? 25.937 -10.856 -2.535 1.00 91.31 98 ARG A CA 1
ATOM 726 C C . ARG A 1 98 ? 26.145 -11.851 -1.395 1.00 91.31 98 ARG A C 1
ATOM 728 O O . ARG A 1 98 ? 25.328 -11.871 -0.468 1.00 91.31 98 ARG A O 1
ATOM 735 N N . PRO A 1 99 ? 27.231 -12.649 -1.422 1.00 87.75 99 PRO A N 1
ATOM 736 C CA . PRO A 1 99 ? 27.553 -13.584 -0.349 1.00 87.75 99 PRO A CA 1
ATOM 737 C C . PRO A 1 99 ? 27.575 -12.903 1.022 1.00 87.75 99 PRO A C 1
ATOM 739 O O . PRO A 1 99 ? 28.042 -11.773 1.149 1.00 87.75 99 PRO A O 1
ATOM 742 N N . ASN A 1 100 ? 27.094 -13.605 2.050 1.00 86.31 100 ASN A N 1
ATOM 743 C CA . ASN A 1 100 ? 26.989 -13.105 3.429 1.00 86.31 100 ASN A CA 1
ATOM 744 C C . ASN A 1 100 ? 26.087 -11.866 3.596 1.00 86.31 100 ASN A C 1
ATOM 746 O O . ASN A 1 100 ? 26.236 -11.113 4.557 1.00 86.31 100 ASN A O 1
ATOM 750 N N . THR A 1 101 ? 25.139 -11.654 2.681 1.00 86.25 101 THR A N 1
ATOM 751 C CA . THR A 1 101 ? 24.111 -10.611 2.794 1.00 86.25 101 THR A CA 1
ATOM 752 C C . THR A 1 101 ? 22.720 -11.185 2.529 1.00 86.25 101 THR A C 1
ATOM 754 O O . THR A 1 101 ? 22.580 -12.322 2.084 1.00 86.25 101 THR A O 1
ATOM 757 N N . ALA A 1 102 ? 21.684 -10.380 2.765 1.00 83.88 102 ALA A N 1
ATOM 758 C CA . ALA A 1 102 ? 20.303 -10.740 2.454 1.00 83.88 102 ALA A CA 1
ATOM 759 C C . ALA A 1 102 ? 19.954 -10.661 0.951 1.00 83.88 102 ALA A C 1
ATOM 761 O O . ALA A 1 102 ? 18.820 -10.964 0.594 1.00 83.88 102 ALA A O 1
ATOM 762 N N . MET A 1 103 ? 20.874 -10.235 0.073 1.00 92.56 103 MET A N 1
ATOM 763 C CA . MET A 1 103 ? 20.617 -10.090 -1.365 1.00 92.56 103 MET A CA 1
ATOM 764 C C . MET A 1 103 ? 20.838 -11.431 -2.089 1.00 92.56 103 MET A C 1
ATOM 766 O O . MET A 1 103 ? 21.995 -11.822 -2.281 1.00 92.56 103 MET A O 1
ATOM 770 N N . PRO A 1 104 ? 19.766 -12.141 -2.501 1.00 89.31 104 PRO A N 1
ATOM 771 C CA . PRO A 1 104 ? 19.899 -13.419 -3.188 1.00 89.31 104 PRO A CA 1
ATOM 772 C C . PRO A 1 104 ? 20.347 -13.213 -4.638 1.00 89.31 104 PRO A C 1
ATOM 774 O O . PRO A 1 104 ? 20.321 -12.098 -5.162 1.00 89.31 104 PRO A O 1
ATOM 777 N N . ALA A 1 105 ? 20.702 -14.309 -5.302 1.00 91.94 105 ALA A N 1
ATOM 778 C CA . ALA A 1 105 ? 20.917 -14.308 -6.740 1.00 91.94 105 ALA A CA 1
ATOM 779 C C . ALA A 1 105 ? 19.581 -14.155 -7.483 1.00 91.94 105 ALA A C 1
ATOM 781 O O . ALA A 1 105 ? 18.652 -14.939 -7.276 1.00 91.94 105 ALA A O 1
ATOM 782 N N . TRP A 1 106 ? 19.474 -13.156 -8.363 1.00 92.31 106 TRP A N 1
ATOM 783 C CA . TRP A 1 106 ? 18.266 -12.923 -9.164 1.00 92.31 106 TRP A CA 1
ATOM 784 C C . TRP A 1 106 ? 18.400 -13.407 -10.606 1.00 92.31 106 TRP A C 1
ATOM 786 O O . TRP A 1 106 ? 17.389 -13.547 -11.301 1.00 92.31 106 TRP A O 1
ATOM 796 N N . GLY A 1 107 ? 19.621 -13.692 -11.058 1.00 92.00 107 GLY A N 1
ATOM 797 C CA . GLY A 1 107 ? 19.884 -14.222 -12.386 1.00 92.00 107 GLY A CA 1
ATOM 798 C C . GLY A 1 107 ? 19.388 -15.659 -12.551 1.00 92.00 107 GLY A C 1
ATOM 799 O O . GLY A 1 107 ? 19.582 -16.510 -11.684 1.00 92.00 107 GLY A O 1
ATOM 800 N N . GLN A 1 108 ? 18.819 -15.964 -13.716 1.00 88.94 108 GLN A N 1
ATOM 801 C CA . GLN A 1 108 ? 18.354 -17.308 -14.087 1.00 88.94 108 GLN A CA 1
ATOM 802 C C . GLN A 1 108 ? 19.447 -18.373 -13.994 1.00 88.94 108 GLN A C 1
ATOM 804 O O . GLN A 1 108 ? 19.158 -19.512 -13.637 1.00 88.94 108 GLN A O 1
ATOM 809 N N . ARG A 1 109 ? 20.711 -18.000 -14.237 1.00 85.56 109 ARG A N 1
ATOM 810 C CA . ARG A 1 109 ? 21.865 -18.907 -14.098 1.00 85.56 109 ARG A CA 1
ATOM 811 C C . ARG A 1 109 ? 22.042 -19.449 -12.675 1.00 85.56 109 ARG A C 1
ATOM 813 O O . ARG A 1 109 ? 22.593 -20.530 -12.513 1.00 85.56 109 ARG A O 1
ATOM 820 N N . HIS A 1 110 ? 21.539 -18.727 -11.677 1.00 83.62 110 HIS A N 1
ATOM 821 C CA . HIS A 1 110 ? 21.637 -19.065 -10.258 1.00 83.62 110 HIS A CA 1
ATOM 822 C C . HIS A 1 110 ? 20.258 -19.325 -9.624 1.00 83.62 110 HIS A C 1
ATOM 824 O O . HIS A 1 110 ? 20.109 -19.263 -8.407 1.00 83.62 110 HIS A O 1
ATOM 830 N N . GLY A 1 111 ? 19.246 -19.642 -10.445 1.00 78.25 111 GLY A N 1
ATOM 831 C CA . GLY A 1 111 ? 17.903 -20.022 -9.989 1.00 78.25 111 GLY A CA 1
ATOM 832 C C . GLY A 1 111 ? 16.931 -18.858 -9.764 1.00 78.25 111 GLY A C 1
ATOM 833 O O . GLY A 1 111 ? 15.804 -19.090 -9.330 1.00 78.25 111 GLY A O 1
ATOM 834 N N . GLY A 1 112 ? 17.334 -17.622 -10.070 1.00 84.50 112 GLY A N 1
ATOM 835 C CA . GLY A 1 112 ? 16.469 -16.446 -9.991 1.00 84.50 112 GLY A CA 1
ATOM 836 C C . GLY A 1 112 ? 15.578 -16.240 -11.231 1.00 84.50 112 GLY A C 1
ATOM 837 O O . GLY A 1 112 ? 15.730 -16.917 -12.248 1.00 84.50 112 GLY A O 1
ATOM 838 N N . PRO A 1 113 ? 14.617 -15.302 -11.194 1.00 83.12 113 PRO A N 1
ATOM 839 C CA . PRO A 1 113 ? 13.640 -15.119 -12.271 1.00 83.12 113 PRO A CA 1
ATOM 840 C C . PRO A 1 113 ? 14.150 -14.293 -13.470 1.00 83.12 113 PRO A C 1
ATOM 842 O O . PRO A 1 113 ? 13.460 -14.211 -14.490 1.00 83.12 113 PRO A O 1
ATOM 845 N N . LEU A 1 114 ? 15.320 -13.649 -13.379 1.00 87.44 114 LEU A N 1
ATOM 846 C CA . LEU A 1 114 ? 15.772 -12.638 -14.343 1.00 87.44 114 LEU A CA 1
ATOM 847 C C . LEU A 1 114 ? 16.715 -13.208 -15.410 1.00 87.44 114 LEU A C 1
ATOM 849 O O . LEU A 1 114 ? 17.756 -13.779 -15.094 1.00 87.44 114 LEU A O 1
ATOM 853 N N . ASN A 1 115 ? 16.385 -13.014 -16.689 1.00 93.88 115 ASN A N 1
ATOM 854 C CA . ASN A 1 115 ? 17.320 -13.287 -17.784 1.00 93.88 115 ASN A CA 1
ATOM 855 C C . ASN A 1 115 ? 18.357 -12.149 -17.918 1.00 93.88 115 ASN A C 1
ATOM 857 O O . ASN A 1 115 ? 18.231 -11.102 -17.282 1.00 93.88 115 ASN A O 1
ATOM 861 N N . ALA A 1 116 ? 19.363 -12.331 -18.779 1.00 94.44 116 ALA A N 1
ATOM 862 C CA . ALA A 1 116 ? 20.424 -11.340 -18.979 1.00 94.44 116 ALA A CA 1
ATOM 863 C C . ALA A 1 116 ? 19.897 -9.955 -19.405 1.00 94.44 116 ALA A C 1
ATOM 865 O O . ALA A 1 116 ? 20.395 -8.938 -18.927 1.00 94.44 116 ALA A O 1
ATOM 866 N N . GLN A 1 117 ? 18.853 -9.902 -20.241 1.00 94.38 117 GLN A N 1
ATOM 867 C CA . GLN A 1 117 ? 18.259 -8.635 -20.675 1.00 94.38 117 GLN A CA 1
ATOM 868 C C . GLN A 1 117 ? 17.555 -7.905 -19.524 1.00 94.38 117 GLN A C 1
ATOM 870 O O . GLN A 1 117 ? 17.679 -6.689 -19.405 1.00 94.38 117 GLN A O 1
ATOM 875 N N . HIS A 1 118 ? 16.855 -8.630 -18.647 1.00 95.75 118 HIS A N 1
ATOM 876 C CA . HIS A 1 118 ? 16.230 -8.054 -17.456 1.00 95.75 118 HIS A CA 1
ATOM 877 C C . HIS A 1 118 ? 17.270 -7.447 -16.511 1.00 95.75 118 HIS A C 1
ATOM 879 O O . HIS A 1 118 ? 17.040 -6.372 -15.960 1.00 95.75 118 HIS A O 1
ATOM 885 N N . VAL A 1 119 ? 18.414 -8.117 -16.335 1.00 97.06 119 VAL A N 1
ATOM 886 C CA . VAL A 1 119 ? 19.519 -7.590 -15.524 1.00 97.06 119 VAL A CA 1
ATOM 887 C C . VAL A 1 119 ? 20.067 -6.306 -16.145 1.00 97.06 119 VAL A C 1
ATOM 889 O O . VAL A 1 119 ? 20.201 -5.311 -15.443 1.00 97.06 119 VAL A O 1
ATOM 892 N N . GLN A 1 120 ? 20.304 -6.279 -17.458 1.00 96.44 120 GLN A N 1
ATOM 893 C CA . GLN A 1 120 ? 20.767 -5.068 -18.143 1.00 96.44 120 GLN A CA 1
ATOM 894 C C . GLN A 1 120 ? 19.771 -3.908 -18.036 1.00 96.44 120 GLN A C 1
ATOM 896 O O . GLN A 1 120 ? 20.179 -2.783 -17.762 1.00 96.44 120 GLN A O 1
ATOM 901 N N . ASP A 1 121 ? 18.472 -4.175 -18.195 1.00 94.94 121 ASP A N 1
ATOM 902 C CA . ASP A 1 121 ? 17.429 -3.159 -18.040 1.00 94.94 121 ASP A CA 1
ATOM 903 C C . ASP A 1 121 ? 17.415 -2.591 -16.604 1.00 94.94 121 ASP A C 1
ATOM 905 O O . ASP A 1 121 ? 17.337 -1.376 -16.418 1.00 94.94 121 ASP A O 1
ATOM 909 N N . LEU A 1 122 ? 17.561 -3.441 -15.578 1.00 96.12 122 LEU A N 1
ATOM 910 C CA . LEU A 1 122 ? 17.697 -3.009 -14.180 1.00 96.12 122 LEU A CA 1
ATOM 911 C C . LEU A 1 122 ? 18.949 -2.159 -13.944 1.00 96.12 122 LEU A C 1
ATOM 913 O O . LEU A 1 122 ? 18.862 -1.127 -13.282 1.00 96.12 122 LEU A O 1
ATOM 917 N N . VAL A 1 123 ? 20.097 -2.569 -14.485 1.00 96.56 123 VAL A N 1
ATOM 918 C CA . VAL A 1 123 ? 21.360 -1.825 -14.363 1.00 96.56 123 VAL A CA 1
ATOM 919 C C . VAL A 1 123 ? 21.236 -0.455 -15.026 1.00 96.56 123 VAL A C 1
ATOM 921 O O . VAL A 1 123 ? 21.579 0.548 -14.403 1.00 96.56 123 VAL A O 1
ATOM 924 N N . ALA A 1 124 ? 20.667 -0.389 -16.233 1.00 93.75 124 ALA A N 1
ATOM 925 C CA . ALA A 1 124 ? 20.413 0.866 -16.936 1.00 93.75 124 ALA A CA 1
ATOM 926 C C . ALA A 1 124 ? 19.504 1.802 -16.124 1.00 93.75 124 ALA A C 1
ATOM 928 O O . ALA A 1 124 ? 19.767 3.001 -16.039 1.00 93.75 124 ALA A O 1
ATOM 929 N N . PHE A 1 125 ? 18.462 1.260 -15.487 1.00 94.44 125 PHE A N 1
ATOM 930 C CA . PHE A 1 125 ? 17.595 2.033 -14.603 1.00 94.44 125 PHE A CA 1
ATOM 931 C C . PHE A 1 125 ? 18.334 2.551 -13.358 1.00 94.44 125 PHE A C 1
ATOM 933 O O . PHE A 1 125 ? 18.281 3.748 -13.081 1.00 94.44 125 PHE A O 1
ATOM 940 N N . ILE A 1 126 ? 19.059 1.682 -12.643 1.00 94.62 126 ILE A N 1
ATOM 941 C CA . ILE A 1 126 ? 19.798 2.045 -11.423 1.00 94.62 126 ILE A CA 1
ATOM 942 C C . ILE A 1 126 ? 20.847 3.117 -11.723 1.00 94.62 126 ILE A C 1
ATOM 944 O O . ILE A 1 126 ? 20.890 4.136 -11.045 1.00 94.62 126 ILE A O 1
ATOM 948 N N . GLN A 1 127 ? 21.654 2.945 -12.768 1.00 92.31 127 GLN A N 1
ATOM 949 C CA . GLN A 1 127 ? 22.706 3.907 -13.112 1.00 92.31 127 GLN A CA 1
ATOM 950 C C . GLN A 1 127 ? 22.170 5.263 -13.564 1.00 92.31 127 GLN A C 1
ATOM 952 O O . GLN A 1 127 ? 22.866 6.273 -13.461 1.00 92.31 127 GLN A O 1
ATOM 957 N N . ASN A 1 128 ? 20.932 5.305 -14.050 1.00 89.94 128 ASN A N 1
ATOM 958 C CA . ASN A 1 128 ? 20.307 6.535 -14.498 1.00 89.94 128 ASN A CA 1
ATOM 959 C C . ASN A 1 128 ? 19.368 7.142 -13.446 1.00 89.94 128 ASN A C 1
ATOM 961 O O . ASN A 1 128 ? 18.629 8.059 -13.782 1.00 89.94 128 ASN A O 1
ATOM 965 N N . TRP A 1 129 ? 19.400 6.689 -12.185 1.00 87.75 129 TRP A N 1
ATOM 966 C CA . TRP A 1 129 ? 18.447 7.100 -11.144 1.00 87.75 129 TRP A CA 1
ATOM 967 C C . TRP A 1 129 ? 18.303 8.623 -10.997 1.00 87.75 129 TRP A C 1
ATOM 969 O O . TRP A 1 129 ? 17.190 9.132 -10.897 1.00 87.75 129 TRP A O 1
ATOM 979 N N . GLU A 1 130 ? 19.414 9.370 -11.021 1.00 82.31 130 GLU A N 1
ATOM 980 C CA . GLU A 1 130 ? 19.391 10.838 -10.898 1.00 82.31 130 GLU A CA 1
ATOM 981 C C . GLU A 1 130 ? 18.841 11.546 -12.144 1.00 82.31 130 GLU A C 1
ATOM 983 O O . GLU A 1 130 ? 18.267 12.629 -12.044 1.00 82.31 130 GLU A O 1
ATOM 988 N N . LYS A 1 131 ? 19.031 10.948 -13.323 1.00 75.44 131 LYS A N 1
ATOM 989 C CA . LYS A 1 131 ? 18.659 11.522 -14.625 1.00 75.44 131 LYS A CA 1
ATOM 990 C C . LYS A 1 131 ? 17.323 10.994 -15.141 1.00 75.44 131 LYS A C 1
ATOM 992 O O . LYS A 1 131 ? 16.837 11.461 -16.169 1.00 75.44 131 LYS A O 1
ATOM 997 N N . ALA A 1 132 ? 16.761 9.973 -14.500 1.00 62.16 132 ALA A N 1
ATOM 998 C CA . ALA A 1 132 ? 15.596 9.274 -14.997 1.00 62.16 132 ALA A CA 1
ATOM 999 C C . ALA A 1 132 ? 14.362 10.179 -14.908 1.00 62.16 132 ALA A C 1
ATOM 1001 O O . ALA A 1 132 ? 13.746 10.344 -13.859 1.00 62.16 132 ALA A O 1
ATOM 1002 N N . GLU A 1 133 ? 13.947 10.708 -16.059 1.00 62.22 133 GLU A N 1
ATOM 1003 C CA . GLU A 1 133 ? 12.595 11.243 -16.265 1.00 62.22 133 GLU A CA 1
ATOM 1004 C C . GLU A 1 133 ? 11.520 10.169 -15.997 1.00 62.22 133 GLU A C 1
ATOM 1006 O O . GLU A 1 133 ? 10.369 10.479 -15.692 1.00 62.22 133 GLU A O 1
ATOM 1011 N N . VAL A 1 134 ? 11.911 8.892 -16.093 1.00 58.09 134 VAL A N 1
ATOM 1012 C CA . VAL A 1 134 ? 11.086 7.722 -15.800 1.00 58.09 134 VAL A CA 1
ATOM 1013 C C . VAL A 1 134 ? 11.249 7.342 -14.331 1.00 58.09 134 VAL A C 1
ATOM 1015 O O . VAL A 1 134 ? 12.256 6.765 -13.927 1.00 58.09 134 VAL A O 1
ATOM 1018 N N . ARG A 1 135 ? 10.238 7.657 -13.522 1.00 65.69 135 ARG A N 1
ATOM 1019 C CA . ARG A 1 135 ? 10.154 7.191 -12.132 1.00 65.69 135 ARG A CA 1
ATOM 1020 C C . ARG A 1 135 ? 9.848 5.695 -12.099 1.00 65.69 135 ARG A C 1
ATOM 1022 O O . ARG A 1 135 ? 9.290 5.165 -13.061 1.00 65.69 135 ARG A O 1
ATOM 1029 N N . VAL A 1 136 ? 10.166 5.032 -10.982 1.00 55.28 136 VAL A N 1
ATOM 1030 C CA . VAL A 1 136 ? 9.625 3.692 -10.709 1.00 55.28 136 VAL A CA 1
ATOM 1031 C C . VAL A 1 136 ? 8.107 3.787 -10.885 1.00 55.28 136 VAL A C 1
ATOM 1033 O O . VAL A 1 136 ? 7.487 4.601 -10.192 1.00 55.28 136 VAL A O 1
ATOM 1036 N N . PRO A 1 137 ? 7.505 3.057 -11.842 1.00 52.56 137 PRO A N 1
ATOM 1037 C CA . PRO A 1 137 ? 6.065 3.081 -11.993 1.00 52.56 137 PRO A CA 1
ATOM 1038 C C . PRO A 1 137 ? 5.472 2.610 -10.672 1.00 52.56 137 PRO A C 1
ATOM 1040 O O . PRO A 1 137 ? 5.921 1.604 -10.120 1.00 52.56 137 PRO A O 1
ATOM 1043 N N . SER A 1 138 ? 4.477 3.330 -10.158 1.00 50.28 138 SER A N 1
ATOM 1044 C CA . SER A 1 138 ? 3.647 2.795 -9.086 1.00 50.28 138 SER A CA 1
ATOM 1045 C C . SER A 1 138 ? 3.199 1.395 -9.505 1.00 50.28 138 SER A C 1
ATOM 1047 O O . SER A 1 138 ? 2.746 1.188 -10.634 1.00 50.28 138 SER A O 1
ATOM 1049 N N . SER A 1 139 ? 3.442 0.407 -8.642 1.00 43.72 139 SER A N 1
ATOM 1050 C CA . SER A 1 139 ? 3.171 -0.995 -8.956 1.00 43.72 139 SER A CA 1
ATOM 1051 C C . SER A 1 139 ? 1.756 -1.168 -9.515 1.00 43.72 139 SER A C 1
ATOM 1053 O O . SER A 1 139 ? 0.818 -0.655 -8.908 1.00 43.72 139 SER A O 1
ATOM 1055 N N . PRO A 1 140 ? 1.547 -1.971 -10.572 1.00 47.25 140 PRO A N 1
ATOM 1056 C CA . PRO A 1 140 ? 0.208 -2.432 -10.931 1.00 47.25 140 PRO A CA 1
ATOM 1057 C C . PRO A 1 140 ? -0.445 -3.314 -9.850 1.00 47.25 140 PRO A C 1
ATOM 1059 O O . PRO A 1 140 ? -1.575 -3.750 -10.038 1.00 47.25 140 PRO A O 1
ATOM 1062 N N . LEU A 1 141 ? 0.257 -3.625 -8.752 1.00 49.03 141 LEU A N 1
ATOM 1063 C CA . LEU A 1 141 ? -0.207 -4.534 -7.699 1.00 49.03 141 LEU A CA 1
ATOM 1064 C C . LEU A 1 141 ? -0.966 -3.870 -6.553 1.00 49.03 141 LEU A C 1
ATOM 1066 O O . LEU A 1 141 ? -1.132 -4.507 -5.523 1.00 49.03 141 LEU A O 1
ATOM 1070 N N . VAL A 1 142 ? -1.453 -2.642 -6.732 1.00 52.00 142 VAL A N 1
ATOM 1071 C CA . VAL A 1 142 ? -2.782 -2.302 -6.220 1.00 52.00 142 VAL A CA 1
ATOM 1072 C C . VAL A 1 142 ? -3.359 -1.146 -7.027 1.00 52.00 142 VAL A C 1
ATOM 1074 O O . VAL A 1 142 ? -2.742 -0.091 -7.133 1.00 52.00 142 VAL A O 1
ATOM 1077 N N . GLN A 1 143 ? -4.552 -1.320 -7.593 1.00 61.06 143 GLN A N 1
ATOM 1078 C CA . GLN A 1 143 ? -5.382 -0.157 -7.908 1.00 61.06 143 GLN A CA 1
ATOM 1079 C C . GLN A 1 143 ? -5.812 0.459 -6.570 1.00 61.06 143 GLN A C 1
ATOM 1081 O O . GLN A 1 143 ? -6.325 -0.277 -5.731 1.00 61.06 143 GLN A O 1
ATOM 1086 N N . GLY A 1 144 ? -5.582 1.759 -6.374 1.00 67.44 144 GLY A N 1
ATOM 1087 C CA . GLY A 1 144 ? -5.996 2.502 -5.177 1.00 67.44 144 GLY A CA 1
ATOM 1088 C C . GLY A 1 144 ? -4.860 3.238 -4.455 1.00 67.44 144 GLY A C 1
ATOM 1089 O O . GLY A 1 144 ? -3.677 2.969 -4.668 1.00 67.44 144 GLY A O 1
ATOM 1090 N N . ASP A 1 145 ? -5.231 4.183 -3.597 1.00 75.38 145 ASP A N 1
ATOM 1091 C CA . ASP A 1 145 ? -4.352 4.966 -2.729 1.00 75.38 145 ASP A CA 1
ATOM 1092 C C . ASP A 1 145 ? -4.265 4.316 -1.329 1.00 75.38 145 ASP A C 1
ATOM 1094 O O . ASP A 1 145 ? -5.238 4.341 -0.568 1.00 75.38 145 ASP A O 1
ATOM 1098 N N . PRO A 1 146 ? -3.104 3.766 -0.922 1.00 76.88 146 PRO A N 1
ATOM 1099 C CA . PRO A 1 146 ? -2.953 3.132 0.387 1.00 76.88 146 PRO A CA 1
ATOM 1100 C C . PRO A 1 146 ? -3.086 4.112 1.565 1.00 76.88 146 PRO A C 1
ATOM 1102 O O . PRO A 1 146 ? -3.407 3.682 2.673 1.00 76.88 146 PRO A O 1
ATOM 1105 N N . VAL A 1 147 ? -2.875 5.418 1.367 1.00 72.00 147 VAL A N 1
ATOM 1106 C CA . VAL A 1 147 ? -3.098 6.434 2.409 1.00 72.00 147 VAL A CA 1
ATOM 1107 C C . VAL A 1 147 ? -4.595 6.658 2.615 1.00 72.00 147 VAL A C 1
ATOM 1109 O O . VAL A 1 147 ? -5.053 6.722 3.757 1.00 72.00 147 VAL A O 1
ATOM 1112 N N . ALA A 1 148 ? -5.374 6.738 1.534 1.00 69.75 148 ALA A N 1
ATOM 1113 C CA . ALA A 1 148 ? -6.834 6.773 1.611 1.00 69.75 148 ALA A CA 1
ATOM 1114 C C . ALA A 1 148 ? -7.394 5.475 2.215 1.00 69.75 148 ALA A C 1
ATOM 1116 O O . ALA A 1 148 ? -8.247 5.522 3.103 1.00 69.75 148 ALA A O 1
ATOM 1117 N N . GLY A 1 149 ? -6.832 4.331 1.823 1.00 82.31 149 GLY A N 1
ATOM 1118 C CA . GLY A 1 149 ? -7.176 3.018 2.357 1.00 82.31 149 GLY A CA 1
ATOM 1119 C C . GLY A 1 149 ? -6.936 2.897 3.853 1.00 82.31 149 GLY A C 1
ATOM 1120 O O . GLY A 1 149 ? -7.789 2.364 4.561 1.00 82.31 149 GLY A O 1
ATOM 1121 N N . LYS A 1 150 ? -5.824 3.452 4.356 1.00 81.56 150 LYS A N 1
ATOM 1122 C CA . LYS A 1 150 ? -5.547 3.501 5.794 1.00 81.56 150 LYS A CA 1
ATOM 1123 C C . LYS A 1 150 ? -6.636 4.255 6.554 1.00 81.56 150 LYS A C 1
ATOM 1125 O O . LYS A 1 150 ? -7.077 3.774 7.586 1.00 81.56 150 LYS A O 1
ATOM 1130 N N . ARG A 1 151 ? -7.122 5.392 6.039 1.00 74.94 151 ARG A N 1
ATOM 1131 C CA . ARG A 1 151 ? -8.201 6.153 6.704 1.00 74.94 151 ARG A CA 1
ATOM 1132 C C . ARG A 1 151 ? -9.467 5.319 6.863 1.00 74.94 151 ARG A C 1
ATOM 1134 O O . ARG A 1 151 ? -10.087 5.353 7.915 1.00 74.94 151 ARG A O 1
ATOM 1141 N N . ILE A 1 152 ? -9.834 4.562 5.831 1.00 82.75 152 ILE A N 1
ATOM 1142 C CA . ILE A 1 152 ? -10.997 3.667 5.881 1.00 82.75 152 ILE A CA 1
ATOM 1143 C C . ILE A 1 152 ? -10.731 2.507 6.851 1.00 82.75 152 ILE A C 1
ATOM 1145 O O . ILE A 1 152 ? -11.596 2.140 7.648 1.00 82.75 152 ILE A O 1
ATOM 1149 N N . PHE A 1 153 ? -9.523 1.945 6.816 1.00 88.81 153 PHE A N 1
ATOM 1150 C CA . PHE A 1 153 ? -9.127 0.861 7.707 1.00 88.81 153 PHE A CA 1
ATOM 1151 C C . PHE A 1 153 ? -9.194 1.276 9.184 1.00 88.81 153 PHE A C 1
ATOM 1153 O O . PHE A 1 153 ? -9.791 0.558 9.989 1.00 88.81 153 PHE A O 1
ATOM 1160 N N . ASP A 1 154 ? -8.669 2.459 9.506 1.00 80.94 154 ASP A N 1
ATOM 1161 C CA . ASP A 1 154 ? -8.660 3.076 10.839 1.00 80.94 154 ASP A CA 1
ATOM 1162 C C . ASP A 1 154 ? -10.067 3.454 11.335 1.00 80.94 154 ASP A C 1
ATOM 1164 O O . ASP A 1 154 ? -10.256 3.695 12.520 1.00 80.94 154 ASP A O 1
ATOM 1168 N N . GLN A 1 155 ? -11.071 3.515 10.456 1.00 78.56 155 GLN A N 1
ATOM 1169 C CA . GLN A 1 155 ? -12.450 3.808 10.856 1.00 78.56 155 GLN A CA 1
ATOM 1170 C C . GLN A 1 155 ? -13.220 2.556 11.271 1.00 78.56 155 GLN A C 1
ATOM 1172 O O . GLN A 1 155 ? -14.060 2.624 12.163 1.00 78.56 155 GLN A O 1
ATOM 1177 N N . VAL A 1 156 ? -12.988 1.417 10.605 1.00 82.06 156 VAL A N 1
ATOM 1178 C CA . VAL A 1 156 ? -13.867 0.248 10.786 1.00 82.06 156 VAL A CA 1
ATOM 1179 C C . VAL A 1 156 ? -13.171 -1.107 10.733 1.00 82.06 156 VAL A C 1
ATOM 1181 O O . VAL A 1 156 ? -13.604 -2.046 11.399 1.00 82.06 156 VAL A O 1
ATOM 1184 N N . CYS A 1 157 ? -12.094 -1.252 9.962 1.00 89.81 157 CYS A N 1
ATOM 1185 C CA . CYS A 1 157 ? -11.455 -2.553 9.772 1.00 89.81 157 CYS A CA 1
ATOM 1186 C C . CYS A 1 157 ? -10.583 -2.937 10.973 1.00 89.81 157 CYS A C 1
ATOM 1188 O O . CYS A 1 157 ? -10.585 -4.102 11.383 1.00 89.81 157 CYS A O 1
ATOM 1190 N N . TYR A 1 158 ? -9.886 -1.959 11.559 1.00 89.25 158 TYR A N 1
ATOM 1191 C CA . TYR A 1 158 ? -8.978 -2.166 12.688 1.00 89.25 158 TYR A CA 1
ATOM 1192 C C . TYR A 1 158 ? -9.675 -2.760 13.920 1.00 89.25 158 TYR A C 1
ATOM 1194 O O . TYR A 1 158 ? -9.070 -3.524 14.666 1.00 89.25 158 TYR A O 1
ATOM 1202 N N . LEU A 1 159 ? -10.969 -2.469 14.096 1.00 82.88 159 LEU A N 1
ATOM 1203 C CA . LEU A 1 159 ? -11.766 -2.908 15.241 1.00 82.88 159 LEU A CA 1
ATOM 1204 C C . LEU A 1 159 ? -11.710 -4.425 15.456 1.00 82.88 159 LEU A C 1
ATOM 1206 O O . LEU A 1 159 ? -11.663 -4.897 16.591 1.00 82.88 159 LEU A O 1
ATOM 1210 N N . CYS A 1 160 ? -11.702 -5.184 14.359 1.00 86.56 160 CYS A N 1
ATOM 1211 C CA . CYS A 1 160 ? -11.598 -6.638 14.405 1.00 86.56 160 CYS A CA 1
ATOM 1212 C C . CYS A 1 160 ? -10.223 -7.139 13.955 1.00 86.56 160 CYS A C 1
ATOM 1214 O O . CYS A 1 160 ? -9.759 -8.166 14.452 1.00 86.56 160 CYS A O 1
ATOM 1216 N N . HIS A 1 161 ? -9.590 -6.448 13.003 1.00 94.31 161 HIS A N 1
ATOM 1217 C CA . HIS A 1 161 ? -8.337 -6.880 12.387 1.00 94.31 161 HIS A CA 1
ATOM 1218 C C . HIS A 1 161 ? -7.074 -6.305 13.049 1.00 94.31 161 HIS A C 1
ATOM 1220 O O . HIS A 1 161 ? -5.988 -6.601 12.565 1.00 94.31 161 HIS A O 1
ATOM 1226 N N . GLY A 1 162 ? -7.184 -5.540 14.137 1.00 81.75 162 GLY A N 1
ATOM 1227 C CA . GLY A 1 162 ? -6.055 -4.901 14.827 1.00 81.75 162 GLY A CA 1
ATOM 1228 C C . GLY A 1 162 ? -5.620 -3.589 14.166 1.00 81.75 162 GLY A C 1
ATOM 1229 O O . GLY A 1 162 ? -5.851 -3.388 12.973 1.00 81.75 162 GLY A O 1
ATOM 1230 N N . GLU A 1 163 ? -4.987 -2.692 14.927 1.00 82.69 163 GLU A N 1
ATOM 1231 C CA . GLU A 1 163 ? -4.582 -1.345 14.470 1.00 82.69 163 GLU A CA 1
ATOM 1232 C C . GLU A 1 163 ? -3.597 -1.385 13.298 1.00 82.69 163 GLU A C 1
ATOM 1234 O O . GLU A 1 163 ? -3.615 -0.522 12.423 1.00 82.69 163 GLU A O 1
ATOM 1239 N N . ASN A 1 164 ? -2.771 -2.424 13.247 1.00 81.44 164 ASN A N 1
ATOM 1240 C CA . ASN A 1 164 ? -1.781 -2.669 12.207 1.00 81.44 164 ASN A CA 1
ATOM 1241 C C . ASN A 1 164 ? -2.086 -3.952 11.424 1.00 81.44 164 ASN A C 1
ATOM 1243 O O . ASN A 1 164 ? -1.181 -4.530 10.815 1.00 81.44 164 ASN A O 1
ATOM 1247 N N . GLY A 1 165 ? -3.337 -4.426 11.441 1.00 88.12 165 GLY A N 1
ATOM 1248 C CA . GLY A 1 165 ? -3.732 -5.647 10.744 1.00 88.12 165 GLY A CA 1
ATOM 1249 C C . GLY A 1 165 ? -3.253 -6.939 11.415 1.00 88.12 165 GLY A C 1
ATOM 1250 O O . GLY A 1 165 ? -3.284 -7.988 10.775 1.00 88.12 165 GLY A O 1
ATOM 1251 N N . GLU A 1 166 ? -2.783 -6.897 12.661 1.00 89.81 166 GLU A N 1
ATOM 1252 C CA . GLU A 1 166 ? -2.256 -8.037 13.427 1.00 89.81 166 GLU A CA 1
ATOM 1253 C C . GLU A 1 166 ? -3.317 -9.064 13.848 1.00 89.81 166 GLU A C 1
ATOM 1255 O O . GLU A 1 166 ? -2.983 -10.157 14.304 1.00 89.81 166 GLU A O 1
ATOM 1260 N N . GLY A 1 167 ? -4.592 -8.747 13.639 1.00 84.06 167 GLY A N 1
ATOM 1261 C CA . GLY A 1 167 ? -5.730 -9.587 13.972 1.00 84.06 167 GLY A CA 1
ATOM 1262 C C . GLY A 1 167 ? -6.175 -9.448 15.427 1.00 84.06 167 GLY A C 1
ATOM 1263 O O . GLY A 1 167 ? -5.864 -8.485 16.120 1.00 84.06 167 GLY A O 1
ATOM 1264 N N . GLY A 1 168 ? -6.961 -10.422 15.875 1.00 84.06 168 GLY A N 1
ATOM 1265 C CA . GLY A 1 168 ? -7.550 -10.471 17.209 1.00 84.06 168 GLY A CA 1
ATOM 1266 C C . GLY A 1 168 ? -8.899 -11.168 17.129 1.00 84.06 168 GLY A C 1
ATOM 1267 O O . GLY A 1 168 ? -8.963 -12.392 17.040 1.00 84.06 168 GLY A O 1
ATOM 1268 N N . VAL A 1 169 ? -9.975 -10.378 17.092 1.00 82.50 169 VAL A N 1
ATOM 1269 C CA . VAL A 1 169 ? -11.339 -10.879 16.841 1.00 82.50 169 VAL A CA 1
ATOM 1270 C C . VAL A 1 169 ? -11.460 -11.460 15.426 1.00 82.50 169 VAL A C 1
ATOM 1272 O O . VAL A 1 169 ? -12.156 -12.452 15.218 1.00 82.50 169 VAL A O 1
ATOM 1275 N N . ALA A 1 170 ? -10.763 -10.867 14.454 1.00 89.94 170 ALA A N 1
ATOM 1276 C CA . ALA A 1 170 ? -10.667 -11.351 13.082 1.00 89.94 170 ALA A CA 1
ATOM 1277 C C . ALA A 1 170 ? -9.218 -11.745 12.718 1.00 89.94 170 ALA A C 1
ATOM 1279 O O . ALA A 1 170 ? -8.278 -11.410 13.444 1.00 89.94 170 ALA A O 1
ATOM 1280 N N . PRO A 1 171 ? -9.004 -12.475 11.603 1.00 91.94 171 PRO A N 1
ATOM 1281 C CA . PRO A 1 171 ? -7.670 -12.919 11.201 1.00 91.94 171 PRO A CA 1
ATOM 1282 C C . PRO A 1 171 ? -6.697 -11.766 10.938 1.00 91.94 171 PRO A C 1
ATOM 1284 O O . PRO A 1 171 ? -7.098 -10.701 10.463 1.00 91.94 171 PRO A O 1
ATOM 1287 N N . ALA A 1 172 ? -5.410 -12.028 11.171 1.00 91.88 172 ALA A N 1
ATOM 1288 C CA . ALA A 1 172 ? -4.325 -11.112 10.843 1.00 91.88 172 ALA A CA 1
ATOM 1289 C C . ALA A 1 172 ? -4.227 -10.891 9.323 1.00 91.88 172 ALA A C 1
ATOM 1291 O O . ALA A 1 172 ? -4.004 -11.835 8.561 1.00 91.88 172 ALA A O 1
ATOM 1292 N N . LEU A 1 173 ? -4.379 -9.641 8.892 1.00 94.44 173 LEU A N 1
ATOM 1293 C CA . LEU A 1 173 ? -4.273 -9.205 7.498 1.00 94.44 173 LEU A CA 1
ATOM 1294 C C . LEU A 1 173 ? -2.846 -8.800 7.118 1.00 94.44 173 LEU A C 1
ATOM 1296 O O . LEU A 1 173 ? -2.487 -8.881 5.948 1.00 94.44 173 LEU A O 1
ATOM 1300 N N . ASN A 1 174 ? -2.015 -8.426 8.094 1.00 89.44 174 ASN A N 1
ATOM 1301 C CA . ASN A 1 174 ? -0.588 -8.154 7.892 1.00 89.44 174 ASN A CA 1
ATOM 1302 C C . ASN A 1 174 ? 0.275 -9.435 7.833 1.00 89.44 174 ASN A C 1
ATOM 1304 O O . ASN A 1 174 ? 1.499 -9.377 7.689 1.00 89.44 174 ASN A O 1
ATOM 1308 N N . ASN A 1 175 ? -0.362 -10.605 7.937 1.00 86.50 175 ASN A N 1
ATOM 1309 C CA . ASN A 1 175 ? 0.291 -11.901 7.873 1.00 86.50 175 ASN A CA 1
ATOM 1310 C C . ASN A 1 175 ? 0.910 -12.128 6.482 1.00 86.50 175 ASN A C 1
ATOM 1312 O O . ASN A 1 175 ? 0.213 -12.158 5.467 1.00 86.50 175 ASN A O 1
ATOM 1316 N N . GLN A 1 176 ? 2.225 -12.347 6.437 1.00 83.12 176 GLN A N 1
ATOM 1317 C CA . GLN A 1 176 ? 2.959 -12.477 5.174 1.00 83.12 176 GLN A CA 1
ATOM 1318 C C . GLN A 1 176 ? 2.549 -13.703 4.348 1.00 83.12 176 GLN A C 1
ATOM 1320 O O . GLN A 1 176 ? 2.560 -13.638 3.122 1.00 83.12 176 GLN A O 1
ATOM 1325 N N . GLU A 1 177 ? 2.135 -14.805 4.979 1.00 82.88 177 GLU A N 1
ATOM 1326 C CA . GLU A 1 177 ? 1.648 -15.978 4.246 1.00 82.88 177 GLU A CA 1
ATOM 1327 C C . GLU A 1 177 ? 0.268 -15.720 3.630 1.00 82.88 177 GLU A C 1
ATOM 1329 O O . GLU A 1 177 ? 0.042 -16.083 2.478 1.00 82.88 177 GLU A O 1
ATOM 1334 N N . PHE A 1 178 ? -0.632 -15.027 4.336 1.00 88.38 178 PHE A N 1
ATOM 1335 C CA . PHE A 1 178 ? -1.896 -14.547 3.766 1.00 88.38 178 PHE A CA 1
ATOM 1336 C C . PHE A 1 178 ? -1.640 -13.640 2.553 1.00 88.38 178 PHE A C 1
ATOM 1338 O O . PHE A 1 178 ? -2.178 -13.890 1.472 1.00 88.38 178 PHE A O 1
ATOM 1345 N N . LEU A 1 179 ? -0.768 -12.642 2.712 1.00 83.88 179 LEU A N 1
ATOM 1346 C CA . LEU A 1 179 ? -0.434 -11.680 1.660 1.00 83.88 179 LEU A CA 1
ATOM 1347 C C . LEU A 1 179 ? 0.245 -12.353 0.457 1.00 83.88 179 LEU A C 1
ATOM 1349 O O . LEU A 1 179 ? 0.009 -11.966 -0.682 1.00 83.88 179 LEU A O 1
ATOM 1353 N N . ARG A 1 180 ? 1.047 -13.398 0.664 1.00 80.19 180 ARG A N 1
ATOM 1354 C CA . ARG A 1 180 ? 1.676 -14.147 -0.433 1.00 80.19 180 ARG A CA 1
ATOM 1355 C C . ARG A 1 180 ? 0.705 -15.098 -1.136 1.00 80.19 180 ARG A C 1
ATOM 1357 O O . ARG A 1 180 ? 0.841 -15.327 -2.335 1.00 80.19 180 ARG A O 1
ATOM 1364 N N . ARG A 1 181 ? -0.236 -15.685 -0.393 1.00 81.25 181 ARG A N 1
ATOM 1365 C CA . ARG A 1 181 ? -1.138 -16.734 -0.886 1.00 81.25 181 ARG A CA 1
ATOM 1366 C C . ARG A 1 181 ? -2.309 -16.193 -1.697 1.00 81.25 181 ARG A C 1
ATOM 1368 O O . ARG A 1 181 ? -2.725 -16.850 -2.647 1.00 81.25 181 ARG A O 1
ATOM 1375 N N . TYR A 1 182 ? -2.869 -15.057 -1.297 1.00 84.62 182 TYR A N 1
ATOM 1376 C CA . TYR A 1 182 ? -4.077 -14.503 -1.906 1.00 84.62 182 TYR A CA 1
ATOM 1377 C C . TYR A 1 182 ? -3.750 -13.264 -2.733 1.00 84.62 182 TYR A C 1
ATOM 1379 O O . TYR A 1 182 ? -2.889 -12.483 -2.341 1.00 84.62 182 TYR A O 1
ATOM 1387 N N . ASP A 1 183 ? -4.437 -13.075 -3.862 1.00 81.88 183 ASP A N 1
ATOM 1388 C CA . ASP A 1 183 ? -4.261 -11.945 -4.783 1.00 81.88 183 ASP A CA 1
ATOM 1389 C C . ASP A 1 183 ? -5.221 -10.771 -4.479 1.00 81.88 183 ASP A C 1
ATOM 1391 O O . ASP A 1 183 ? -6.048 -10.828 -3.566 1.00 81.88 183 ASP A O 1
ATOM 1395 N N . ASP A 1 184 ? -5.065 -9.637 -5.172 1.00 83.75 184 ASP A N 1
ATOM 1396 C CA . ASP A 1 184 ? -5.873 -8.433 -4.903 1.00 83.75 184 ASP A CA 1
ATOM 1397 C C . ASP A 1 184 ? -7.351 -8.643 -5.220 1.00 83.75 184 ASP A C 1
ATOM 1399 O O . ASP A 1 184 ? -8.214 -8.042 -4.582 1.00 83.75 184 ASP A O 1
ATOM 1403 N N . ALA A 1 185 ? -7.649 -9.471 -6.225 1.00 81.88 185 ALA A N 1
ATOM 1404 C CA . ALA A 1 185 ? -9.017 -9.786 -6.604 1.00 81.88 185 ALA A CA 1
ATOM 1405 C C . ALA A 1 185 ? -9.726 -10.508 -5.456 1.00 81.88 185 ALA A C 1
ATOM 1407 O O . ALA A 1 185 ? -10.833 -10.115 -5.085 1.00 81.88 185 ALA A O 1
ATOM 1408 N N . PHE A 1 186 ? -9.051 -11.473 -4.828 1.00 90.88 186 PHE A N 1
ATOM 1409 C CA . PHE A 1 186 ? -9.543 -12.150 -3.638 1.00 90.88 186 PHE A CA 1
ATOM 1410 C C . PHE A 1 186 ? -9.794 -11.179 -2.480 1.00 90.88 186 PHE A C 1
ATOM 1412 O O . PHE A 1 186 ? -10.844 -11.257 -1.836 1.00 90.88 186 PHE A O 1
ATOM 1419 N N . ILE A 1 187 ? -8.861 -10.260 -2.206 1.00 92.88 187 ILE A N 1
ATOM 1420 C CA . ILE A 1 187 ? -9.010 -9.286 -1.112 1.00 92.88 187 ILE A CA 1
ATOM 1421 C C . ILE A 1 187 ? -10.187 -8.346 -1.396 1.00 92.88 187 ILE A C 1
ATOM 1423 O O . ILE A 1 187 ? -11.087 -8.247 -0.560 1.00 92.88 187 ILE A O 1
ATOM 1427 N N . ARG A 1 188 ? -10.252 -7.736 -2.588 1.00 92.06 188 ARG A N 1
ATOM 1428 C CA . ARG A 1 188 ? -11.365 -6.859 -2.991 1.00 92.06 188 ARG A CA 1
ATOM 1429 C C . ARG A 1 188 ? -12.704 -7.569 -2.906 1.00 92.06 188 ARG A C 1
ATOM 1431 O O . ARG A 1 188 ? -13.652 -7.018 -2.354 1.00 92.06 188 ARG A O 1
ATOM 1438 N N . GLU A 1 189 ? -12.802 -8.790 -3.427 1.00 90.75 189 GLU A N 1
ATOM 1439 C CA . GLU A 1 189 ? -14.035 -9.572 -3.372 1.00 90.75 189 GLU A CA 1
ATOM 1440 C C . GLU A 1 189 ? -14.432 -9.892 -1.928 1.00 90.75 189 GLU A C 1
ATOM 1442 O O . GLU A 1 189 ? -15.608 -9.803 -1.574 1.00 90.75 189 GLU A O 1
ATOM 1447 N N . THR A 1 190 ? -13.459 -10.223 -1.079 1.00 95.44 190 THR A N 1
ATOM 1448 C CA . THR A 1 190 ? -13.693 -10.5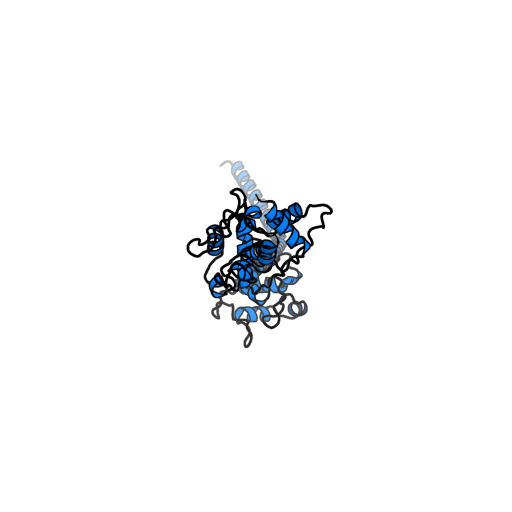17 0.337 1.00 95.44 190 THR A CA 1
ATOM 1449 C C . THR A 1 190 ? -14.166 -9.283 1.098 1.00 95.44 190 THR A C 1
ATOM 1451 O O . THR A 1 190 ? -15.133 -9.392 1.844 1.00 95.44 190 THR A O 1
ATOM 1454 N N . VAL A 1 191 ? -13.581 -8.104 0.867 1.00 95.25 191 VAL A N 1
ATOM 1455 C CA . VAL A 1 191 ? -14.064 -6.836 1.445 1.00 95.25 191 VAL A CA 1
ATOM 1456 C C . VAL A 1 191 ? -15.462 -6.506 0.911 1.00 95.25 191 VAL A C 1
ATOM 1458 O O . VAL A 1 191 ? -16.382 -6.263 1.687 1.00 95.25 191 VAL A O 1
ATOM 1461 N N . THR A 1 192 ? -15.666 -6.598 -0.405 1.00 93.06 192 THR A N 1
ATOM 1462 C CA . THR A 1 192 ? -16.945 -6.280 -1.063 1.00 93.06 192 THR A CA 1
ATOM 1463 C C . THR A 1 192 ? -18.086 -7.151 -0.544 1.00 93.06 192 THR A C 1
ATOM 1465 O O . THR A 1 192 ? -19.137 -6.638 -0.163 1.00 93.06 192 THR A O 1
ATOM 1468 N N . LYS A 1 193 ? -17.901 -8.475 -0.533 1.00 93.00 193 LYS A N 1
ATOM 1469 C CA . LYS A 1 193 ? -18.954 -9.442 -0.189 1.00 93.00 193 LYS A CA 1
ATOM 1470 C C . LYS A 1 193 ? -19.016 -9.747 1.307 1.00 93.00 193 LYS A C 1
ATOM 1472 O O . LYS A 1 193 ? -20.056 -10.190 1.794 1.00 93.00 193 LYS A O 1
ATOM 1477 N N . GLY A 1 194 ? -17.935 -9.506 2.040 1.00 92.25 194 GLY A N 1
ATOM 1478 C CA . GLY A 1 194 ? -17.786 -9.947 3.419 1.00 92.25 194 GLY A CA 1
ATOM 1479 C C . GLY A 1 194 ? -17.704 -11.468 3.560 1.00 92.25 194 GLY A C 1
ATOM 1480 O O . GLY A 1 194 ? -17.593 -12.234 2.591 1.00 92.25 194 GLY A O 1
ATOM 1481 N N . ARG A 1 195 ? -17.812 -11.917 4.811 1.00 92.50 195 ARG A N 1
ATOM 1482 C CA . ARG A 1 195 ? -18.063 -13.308 5.217 1.00 92.50 195 ARG A CA 1
ATOM 1483 C C . ARG A 1 195 ? -19.086 -13.303 6.366 1.00 92.50 195 ARG A C 1
ATOM 1485 O O . ARG A 1 195 ? -18.700 -13.575 7.503 1.00 92.50 195 ARG A O 1
ATOM 1492 N N . PRO A 1 196 ? -20.380 -13.013 6.107 1.00 84.44 196 PRO A N 1
ATOM 1493 C CA . PRO A 1 196 ? -21.369 -12.815 7.174 1.00 84.44 196 PRO A CA 1
ATOM 1494 C C . PRO A 1 196 ? -21.520 -14.020 8.111 1.00 84.44 196 PRO A C 1
ATOM 149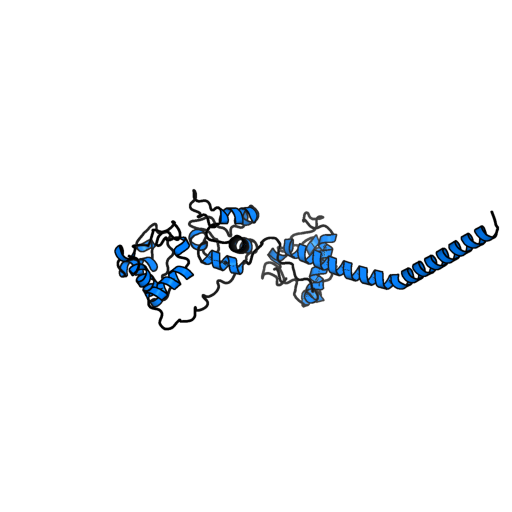6 O O . PRO A 1 196 ? -21.604 -13.856 9.322 1.00 84.44 196 PRO A O 1
ATOM 1499 N N . SER A 1 197 ? -21.439 -15.244 7.577 1.00 85.94 197 SER A N 1
ATOM 1500 C CA . SER A 1 197 ? -21.469 -16.485 8.373 1.00 85.94 197 SER A CA 1
ATOM 1501 C C . SER A 1 197 ? -20.261 -16.670 9.301 1.00 85.94 197 SER A C 1
ATOM 1503 O O . SER A 1 197 ? -20.261 -17.562 10.146 1.00 85.94 197 SER A O 1
ATOM 1505 N N . LYS A 1 198 ? -19.219 -15.854 9.129 1.00 82.75 198 LYS A N 1
ATOM 1506 C CA . LYS A 1 198 ? -18.000 -15.809 9.942 1.00 82.75 198 LYS A CA 1
ATOM 1507 C C . LYS A 1 198 ? -17.830 -14.457 10.648 1.00 82.75 198 LYS A C 1
ATOM 1509 O O . LYS A 1 198 ? -16.747 -14.177 11.142 1.00 82.75 198 LYS A O 1
ATOM 1514 N N . GLY A 1 199 ? -18.870 -13.619 10.668 1.00 82.31 199 GLY A N 1
ATOM 1515 C CA . GLY A 1 199 ? -18.872 -12.327 11.358 1.00 82.31 199 GLY A CA 1
ATOM 1516 C C . GLY A 1 199 ? -18.243 -11.155 10.595 1.00 82.31 199 GLY A C 1
ATOM 1517 O O . GLY A 1 199 ? -18.300 -10.039 11.095 1.00 82.31 199 GLY A O 1
ATOM 1518 N N . MET A 1 200 ? -17.689 -11.352 9.389 1.00 92.25 200 MET A N 1
ATOM 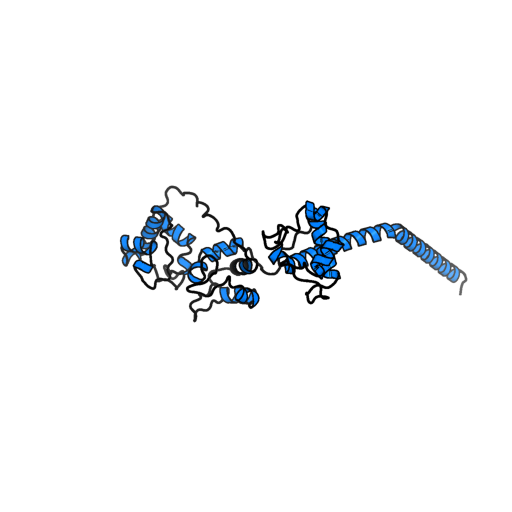1519 C CA . MET A 1 200 ? -17.180 -10.241 8.568 1.00 92.25 200 MET A CA 1
ATOM 1520 C C . MET A 1 200 ? -18.332 -9.606 7.763 1.00 92.25 200 MET A C 1
ATOM 1522 O O . MET A 1 200 ? -18.903 -10.294 6.907 1.00 92.25 200 MET A O 1
ATOM 1526 N N . PRO A 1 201 ? -18.664 -8.319 7.976 1.00 87.56 201 PRO A N 1
ATOM 1527 C CA . PRO A 1 201 ? -19.765 -7.644 7.284 1.00 87.56 201 PRO A CA 1
ATOM 1528 C C . PRO A 1 201 ? -19.535 -7.493 5.775 1.00 87.56 201 PRO A C 1
ATOM 1530 O O . PRO A 1 201 ? -18.408 -7.575 5.286 1.00 87.56 201 PRO A O 1
ATOM 1533 N N . THR A 1 202 ? -20.614 -7.255 5.029 1.00 88.12 202 THR A N 1
ATOM 1534 C CA . THR A 1 202 ? -20.576 -6.988 3.583 1.00 88.12 202 THR A CA 1
ATOM 1535 C C . THR A 1 202 ? -20.370 -5.495 3.331 1.00 88.12 202 THR A C 1
ATOM 1537 O O . THR A 1 202 ? -21.300 -4.710 3.509 1.00 88.12 202 THR A O 1
ATOM 1540 N N . TRP A 1 203 ? -19.182 -5.096 2.874 1.00 90.75 203 TRP A N 1
ATOM 1541 C CA . TRP A 1 203 ? -18.836 -3.675 2.742 1.00 90.75 203 TRP A CA 1
ATOM 1542 C C . TRP A 1 203 ? -19.169 -3.054 1.385 1.00 90.75 203 TRP A C 1
ATOM 1544 O O . TRP A 1 203 ? -19.188 -1.835 1.270 1.00 90.75 203 TRP A O 1
ATOM 1554 N N . GLY A 1 204 ? -19.505 -3.852 0.369 1.00 85.25 204 GLY A N 1
ATOM 1555 C CA . GLY A 1 204 ? -19.809 -3.363 -0.984 1.00 85.25 204 GLY A CA 1
ATOM 1556 C C . GLY A 1 204 ? -21.060 -2.485 -1.106 1.00 85.25 204 GLY A C 1
ATOM 1557 O O . GLY A 1 204 ? -21.315 -1.942 -2.174 1.00 85.25 204 GLY A O 1
ATOM 1558 N N . LYS A 1 205 ? -21.856 -2.359 -0.036 1.00 83.31 205 LYS A N 1
ATOM 1559 C CA . LYS A 1 205 ? -22.972 -1.401 0.059 1.00 83.31 205 LYS A CA 1
ATOM 1560 C C . LYS A 1 205 ? -22.613 -0.121 0.821 1.00 83.31 205 LYS A C 1
ATOM 1562 O O . LYS A 1 205 ? -23.404 0.812 0.818 1.00 83.31 205 LYS A O 1
ATOM 1567 N N . VAL A 1 206 ? -21.465 -0.111 1.497 1.00 81.19 206 VAL A N 1
ATOM 1568 C CA . VAL A 1 206 ? -20.988 0.984 2.353 1.00 81.19 206 VAL A CA 1
ATOM 1569 C C . VAL A 1 206 ? -19.872 1.757 1.653 1.00 81.19 206 VAL A C 1
ATOM 1571 O O . VAL A 1 206 ? -19.869 2.982 1.679 1.00 81.19 206 VAL A O 1
ATOM 1574 N N . PHE A 1 207 ? -18.952 1.048 0.994 1.00 84.19 207 PHE A N 1
ATOM 1575 C CA . PHE A 1 207 ? -17.817 1.633 0.285 1.00 84.19 207 PHE A CA 1
ATOM 1576 C C . PHE A 1 207 ? -17.955 1.479 -1.230 1.00 84.19 207 PHE A C 1
ATOM 1578 O O . PHE A 1 207 ? -18.435 0.456 -1.726 1.00 84.19 207 PHE A O 1
ATOM 1585 N N . SER A 1 208 ? -17.498 2.493 -1.967 1.00 84.06 208 SER A N 1
ATOM 1586 C CA . SER A 1 208 ? -17.395 2.452 -3.425 1.00 84.06 208 SER A CA 1
ATOM 1587 C C . SER A 1 208 ? -16.325 1.451 -3.884 1.00 84.06 208 SER A C 1
ATOM 1589 O O . SER A 1 208 ? -15.446 1.047 -3.121 1.00 84.06 208 SER A O 1
ATOM 1591 N N . ALA A 1 209 ? -16.362 1.068 -5.163 1.00 81.06 209 ALA A N 1
ATOM 1592 C CA . ALA A 1 209 ? -15.338 0.196 -5.742 1.00 81.06 209 ALA A CA 1
ATOM 1593 C C . ALA A 1 209 ? -13.922 0.796 -5.633 1.00 81.06 209 ALA A C 1
ATOM 1595 O O . ALA A 1 209 ? -12.965 0.054 -5.422 1.00 81.06 209 ALA A O 1
ATOM 1596 N N . GLU A 1 210 ? -13.805 2.123 -5.731 1.00 81.38 210 GLU A N 1
ATOM 1597 C CA . GLU A 1 210 ? -12.552 2.865 -5.549 1.00 81.38 210 GLU A CA 1
ATOM 1598 C C . GLU A 1 210 ? -12.072 2.798 -4.095 1.00 81.38 210 GLU A C 1
ATOM 1600 O O . GLU A 1 210 ? -10.952 2.373 -3.844 1.00 81.38 210 GLU A O 1
ATOM 1605 N N . GLN A 1 211 ? -12.949 3.060 -3.123 1.00 82.00 211 GLN A N 1
ATOM 1606 C CA . GLN A 1 211 ? -12.618 2.955 -1.696 1.00 82.00 211 GLN A CA 1
ATOM 1607 C C . GLN A 1 211 ? -12.199 1.531 -1.289 1.00 82.00 211 GLN A C 1
ATOM 1609 O O . GLN A 1 211 ? -11.309 1.339 -0.462 1.00 82.00 211 GLN A O 1
ATOM 1614 N N . ILE A 1 212 ? -12.812 0.504 -1.882 1.00 91.94 212 ILE A N 1
ATOM 1615 C CA . ILE A 1 212 ? -12.420 -0.897 -1.666 1.00 91.94 212 ILE A CA 1
ATOM 1616 C C . ILE A 1 212 ? -11.052 -1.191 -2.296 1.00 91.94 212 ILE A C 1
ATOM 1618 O O . ILE A 1 212 ? -10.269 -1.970 -1.741 1.00 91.94 212 ILE A O 1
ATOM 1622 N N . ALA A 1 213 ? -10.750 -0.576 -3.440 1.00 85.38 213 ALA A N 1
ATOM 1623 C CA . ALA A 1 213 ? -9.436 -0.646 -4.063 1.00 85.38 213 ALA A CA 1
ATOM 1624 C C . ALA A 1 213 ? -8.375 0.020 -3.163 1.00 85.38 213 ALA A C 1
ATOM 1626 O O . ALA A 1 213 ? -7.358 -0.607 -2.872 1.00 85.38 213 ALA A O 1
ATOM 1627 N N . ASP A 1 214 ? -8.670 1.188 -2.588 1.00 84.12 214 ASP A N 1
ATOM 1628 C CA . ASP A 1 214 ? -7.808 1.891 -1.627 1.00 84.12 214 ASP A CA 1
ATOM 1629 C C . ASP A 1 214 ? -7.518 1.048 -0.375 1.00 84.12 214 ASP A C 1
ATOM 1631 O O . ASP A 1 214 ? -6.361 0.877 0.011 1.00 84.12 214 ASP A O 1
ATOM 1635 N N . VAL A 1 215 ? -8.539 0.446 0.248 1.00 93.56 215 VAL A N 1
ATOM 1636 C CA . VAL A 1 215 ? -8.349 -0.458 1.405 1.00 93.56 215 VAL A CA 1
ATOM 1637 C C . VAL A 1 215 ? -7.514 -1.676 1.023 1.00 93.56 215 VAL A C 1
ATOM 1639 O O . VAL A 1 215 ? -6.644 -2.100 1.784 1.00 93.56 215 VAL A O 1
ATOM 1642 N N . THR A 1 216 ? -7.733 -2.227 -0.171 1.00 93.50 216 THR A N 1
ATOM 1643 C CA . THR A 1 216 ? -6.897 -3.316 -0.691 1.00 93.50 216 THR A CA 1
ATOM 1644 C C . THR A 1 216 ? -5.449 -2.850 -0.847 1.00 93.50 216 THR A C 1
ATOM 1646 O O . THR A 1 216 ? -4.534 -3.600 -0.501 1.00 93.50 216 THR A O 1
ATOM 1649 N N . ALA A 1 217 ? -5.233 -1.602 -1.278 1.00 86.31 217 ALA A N 1
ATOM 1650 C CA . ALA A 1 217 ? -3.906 -1.009 -1.396 1.00 86.31 217 ALA A CA 1
ATOM 1651 C C . ALA A 1 217 ? -3.210 -0.881 -0.053 1.00 86.31 217 ALA A C 1
ATOM 1653 O O . ALA A 1 217 ? -2.029 -1.215 0.078 1.00 86.31 217 ALA A O 1
ATOM 1654 N N . TYR A 1 218 ? -3.960 -0.471 0.963 1.00 90.00 218 TYR A N 1
ATOM 1655 C CA . TYR A 1 218 ? -3.451 -0.401 2.317 1.00 90.00 218 TYR A CA 1
ATOM 1656 C C . TYR A 1 218 ? -3.071 -1.780 2.870 1.00 90.00 218 TYR A C 1
ATOM 1658 O O . TYR A 1 218 ? -1.940 -1.950 3.323 1.00 90.00 218 TYR A O 1
ATOM 1666 N N . ILE A 1 219 ? -3.942 -2.790 2.742 1.00 92.69 219 ILE A N 1
ATOM 1667 C CA . ILE A 1 219 ? -3.655 -4.166 3.192 1.00 92.69 219 ILE A CA 1
ATOM 1668 C C . ILE A 1 219 ? -2.384 -4.704 2.515 1.00 92.69 219 ILE A C 1
ATOM 1670 O O . ILE A 1 219 ? -1.535 -5.329 3.152 1.00 92.69 219 ILE A O 1
ATOM 1674 N N . ARG A 1 220 ? -2.207 -4.407 1.224 1.00 89.12 220 ARG A N 1
ATOM 1675 C CA . ARG A 1 220 ? -1.017 -4.785 0.453 1.00 89.12 220 ARG A CA 1
ATOM 1676 C C . ARG A 1 220 ? 0.257 -4.078 0.868 1.00 89.12 220 ARG A C 1
ATOM 1678 O O . ARG A 1 220 ? 1.340 -4.629 0.666 1.00 89.12 220 ARG A O 1
ATOM 1685 N N . SER A 1 221 ? 0.161 -2.896 1.464 1.00 83.94 221 SER A N 1
ATOM 1686 C CA . SER A 1 221 ? 1.342 -2.164 1.918 1.00 83.94 221 SER A CA 1
ATOM 1687 C C . SER A 1 221 ? 2.119 -2.925 3.004 1.00 83.94 221 SER A C 1
ATOM 1689 O O . SER A 1 221 ? 3.350 -2.857 3.035 1.00 83.94 221 SER A O 1
ATOM 1691 N N . TRP A 1 222 ? 1.449 -3.760 3.810 1.00 85.00 222 TRP A N 1
ATOM 1692 C CA . TRP A 1 222 ? 2.110 -4.606 4.813 1.00 85.00 222 TRP A CA 1
ATOM 1693 C C . TRP A 1 222 ? 2.982 -5.708 4.215 1.00 85.00 222 TRP A C 1
ATOM 1695 O O . TRP A 1 222 ? 3.923 -6.161 4.864 1.00 85.00 222 TRP A O 1
ATOM 1705 N N . GLN A 1 223 ? 2.755 -6.101 2.959 1.00 78.00 223 GLN A N 1
ATOM 1706 C CA . GLN A 1 223 ? 3.634 -7.044 2.258 1.00 78.00 223 GLN A CA 1
ATOM 1707 C C . GLN A 1 223 ? 5.032 -6.446 2.020 1.00 78.00 223 GLN A C 1
ATOM 1709 O O . GLN A 1 223 ? 5.998 -7.164 1.786 1.00 78.00 223 GLN A O 1
ATOM 1714 N N . GLN A 1 224 ? 5.138 -5.117 2.088 1.00 64.00 224 GLN A N 1
ATOM 1715 C CA . GLN A 1 224 ? 6.365 -4.347 1.903 1.00 64.00 224 GLN A CA 1
ATOM 1716 C C . GLN A 1 224 ? 6.908 -3.803 3.239 1.00 64.00 224 GLN A C 1
ATOM 1718 O O . GLN A 1 224 ? 7.799 -2.958 3.234 1.00 64.00 224 GLN A O 1
ATOM 1723 N N . GLY A 1 225 ? 6.364 -4.250 4.381 1.00 54.56 225 GLY A N 1
ATOM 1724 C CA . GLY A 1 225 ? 6.782 -3.796 5.713 1.00 54.56 225 GLY A CA 1
ATOM 1725 C C . GLY A 1 225 ? 6.442 -2.333 6.019 1.00 54.56 225 GLY A C 1
ATOM 1726 O O . GLY A 1 225 ? 7.077 -1.729 6.881 1.00 54.56 225 GLY A O 1
ATOM 1727 N N . ALA A 1 226 ? 5.477 -1.739 5.308 1.00 55.41 226 ALA A N 1
ATOM 1728 C CA . ALA A 1 226 ? 5.129 -0.335 5.484 1.00 55.41 226 ALA A CA 1
ATOM 1729 C C . ALA A 1 226 ? 4.452 -0.078 6.843 1.00 55.41 226 ALA A C 1
ATOM 1731 O O . ALA A 1 226 ? 3.405 -0.648 7.148 1.00 55.41 226 ALA A O 1
ATOM 1732 N N . THR A 1 227 ? 5.008 0.853 7.619 1.00 53.97 227 THR A N 1
ATOM 1733 C CA . THR A 1 227 ? 4.302 1.560 8.692 1.00 53.97 227 THR A CA 1
ATOM 1734 C C . THR A 1 227 ? 3.842 2.902 8.132 1.00 53.97 227 THR A C 1
ATOM 1736 O O . THR A 1 227 ? 4.587 3.880 8.086 1.00 53.97 227 THR A O 1
ATOM 1739 N N . LEU A 1 228 ? 2.619 2.947 7.600 1.00 49.09 228 LEU A N 1
ATOM 1740 C CA . LEU A 1 228 ? 2.063 4.218 7.143 1.00 49.09 228 LEU A CA 1
ATOM 1741 C C . LEU A 1 228 ? 1.700 5.069 8.367 1.00 49.09 228 LEU A C 1
ATOM 1743 O O . LEU A 1 228 ? 1.041 4.553 9.273 1.00 49.09 228 LEU A O 1
ATOM 1747 N N . PRO A 1 229 ? 2.103 6.352 8.416 1.00 38.62 229 PRO A N 1
ATOM 1748 C CA . PRO A 1 229 ? 1.729 7.224 9.517 1.00 38.62 229 PRO A CA 1
ATOM 1749 C C . PRO A 1 229 ? 0.203 7.282 9.621 1.00 38.62 229 PRO A C 1
ATOM 1751 O O . PRO A 1 229 ? -0.480 7.518 8.621 1.00 38.62 229 PRO A O 1
ATOM 1754 N N . SER A 1 230 ? -0.338 7.059 10.824 1.00 37.97 230 SER A N 1
ATOM 1755 C CA . SER A 1 230 ? -1.725 7.431 11.099 1.00 37.97 230 SER A CA 1
ATOM 1756 C C . SER A 1 230 ? -1.847 8.927 10.834 1.00 37.97 230 SER A C 1
ATOM 1758 O O . SER A 1 230 ? -1.010 9.691 11.331 1.00 37.97 230 SER A O 1
ATOM 1760 N N . PRO A 1 231 ? -2.830 9.382 10.042 1.00 34.91 231 PRO A N 1
ATOM 1761 C CA . PRO A 1 231 ? -3.111 10.799 10.015 1.00 34.91 231 PRO A CA 1
ATOM 1762 C C . PRO A 1 231 ? -3.436 11.201 11.451 1.00 34.91 231 PRO A C 1
ATOM 1764 O O . PRO A 1 231 ? -4.379 10.685 12.049 1.00 34.91 231 PRO A O 1
ATOM 1767 N N . SER A 1 232 ? -2.631 12.109 12.009 1.00 33.00 232 SER A N 1
ATOM 1768 C CA . SER A 1 232 ? -3.082 12.922 13.134 1.00 33.00 232 SER A CA 1
ATOM 1769 C C . SER A 1 232 ? -4.481 13.408 12.772 1.00 33.00 232 SER A C 1
ATOM 1771 O O . SER A 1 232 ? -4.650 13.836 11.622 1.00 33.00 232 SER A O 1
ATOM 1773 N N . PRO A 1 233 ? -5.472 13.346 13.678 1.00 37.66 233 PRO A N 1
ATOM 1774 C CA . PRO A 1 233 ? -6.750 13.971 13.407 1.00 37.66 233 PRO A CA 1
ATOM 1775 C C . PRO A 1 233 ? -6.429 15.421 13.070 1.00 37.66 233 PRO A C 1
ATOM 1777 O O . PRO A 1 233 ? -5.934 16.174 13.909 1.00 37.66 233 PRO A O 1
ATOM 1780 N N . ALA A 1 234 ? -6.581 15.768 11.791 1.00 34.28 234 ALA A N 1
ATOM 1781 C CA . ALA A 1 234 ? -6.627 17.146 11.379 1.00 34.28 234 ALA A CA 1
ATOM 1782 C C . ALA A 1 234 ? -7.753 17.716 12.222 1.00 34.28 234 ALA A C 1
ATOM 1784 O O . ALA A 1 234 ? -8.890 17.250 12.131 1.00 34.28 234 ALA A O 1
ATOM 1785 N N . SER A 1 235 ? -7.380 18.619 13.120 1.00 36.16 235 SER A N 1
ATOM 1786 C CA . SER A 1 235 ? -8.277 19.442 13.898 1.00 36.16 235 SER A CA 1
ATOM 1787 C C . SER A 1 235 ? -9.380 19.911 12.961 1.00 36.16 235 SER A C 1
ATOM 1789 O O . SER A 1 235 ? -9.165 20.767 12.100 1.00 36.16 235 SER A O 1
ATOM 1791 N N . ALA A 1 236 ? -10.551 19.285 13.092 1.00 38.50 236 ALA A N 1
ATOM 1792 C CA . ALA A 1 236 ? -11.759 19.820 12.510 1.00 38.50 236 ALA A CA 1
ATOM 1793 C C . ALA A 1 236 ? -11.854 21.266 13.017 1.00 38.50 236 ALA A C 1
ATOM 1795 O O . ALA A 1 236 ? -11.596 21.501 14.205 1.00 38.50 236 ALA A O 1
ATOM 1796 N N . PRO A 1 237 ? -12.121 22.245 12.140 1.00 35.25 237 PRO A N 1
ATOM 1797 C CA . PRO A 1 237 ? -12.223 23.624 12.575 1.00 35.25 237 PRO A CA 1
ATOM 1798 C C . PRO A 1 237 ? -13.271 23.684 13.685 1.00 35.25 237 PRO A C 1
ATOM 1800 O O . PRO A 1 237 ? -14.367 23.143 13.534 1.00 35.25 237 PRO A O 1
ATOM 1803 N N . ALA A 1 238 ? -12.900 24.298 14.808 1.00 39.25 238 ALA A N 1
ATOM 1804 C CA . ALA A 1 238 ? -13.827 24.619 15.876 1.00 39.25 238 ALA A CA 1
ATOM 1805 C C . ALA A 1 238 ? -14.933 25.496 15.275 1.00 39.25 238 ALA A C 1
ATOM 1807 O O . ALA A 1 238 ? -14.739 26.685 15.033 1.00 39.25 238 ALA A O 1
ATOM 1808 N N . ALA A 1 239 ? -16.067 24.877 14.954 1.00 38.44 239 ALA A N 1
ATOM 1809 C CA . ALA A 1 239 ? -17.268 25.585 14.571 1.00 38.44 239 ALA A CA 1
ATOM 1810 C C . ALA A 1 239 ? -17.883 26.142 15.856 1.00 38.44 239 ALA A C 1
ATOM 1812 O O . ALA A 1 239 ? -18.514 25.426 16.636 1.00 38.44 239 ALA A O 1
ATOM 1813 N N . GLU A 1 240 ? -17.637 27.426 16.090 1.00 38.81 240 GLU A N 1
ATOM 1814 C CA . GLU A 1 240 ? -18.326 28.218 17.097 1.00 38.81 240 GLU A CA 1
ATOM 1815 C C . GLU A 1 240 ? -19.855 28.080 16.919 1.00 38.81 240 GLU A C 1
ATOM 1817 O O . GLU A 1 240 ? -20.393 28.217 15.820 1.00 38.81 240 GLU A O 1
ATOM 1822 N N . SER A 1 241 ? -20.550 27.816 18.033 1.00 47.62 241 SER A N 1
ATOM 1823 C CA . SER A 1 241 ? -22.015 27.751 18.218 1.00 47.62 241 SER A CA 1
ATOM 1824 C C . SER A 1 241 ? -22.812 26.522 17.747 1.00 47.62 241 SER A C 1
ATOM 1826 O O . SER A 1 241 ? -24.039 26.575 17.795 1.00 47.62 241 SER A O 1
ATOM 1828 N N . SER A 1 242 ? -22.193 25.388 17.399 1.00 55.97 242 SER A N 1
ATOM 1829 C CA . SER A 1 242 ? -22.988 24.154 17.237 1.00 55.97 242 SER A CA 1
ATOM 1830 C C . SER A 1 242 ? -23.451 23.629 18.605 1.00 55.97 242 SER A C 1
ATOM 1832 O O . SER A 1 242 ? -22.648 23.491 19.531 1.00 55.97 242 SER A O 1
ATOM 1834 N N . SER A 1 243 ? -24.748 23.369 18.763 1.00 84.69 243 SER A N 1
ATOM 1835 C CA . SER A 1 243 ? -25.309 22.754 19.971 1.00 84.69 243 SER A CA 1
ATOM 1836 C C . SER A 1 243 ? -24.618 21.413 20.267 1.00 84.69 243 SER A C 1
ATOM 1838 O O . SER A 1 243 ? -24.150 20.736 19.351 1.00 84.69 243 SER A O 1
ATOM 1840 N N . ALA A 1 244 ? -24.581 20.973 21.531 1.00 90.56 244 ALA A N 1
ATOM 1841 C CA . ALA A 1 244 ? -23.971 19.682 21.890 1.00 90.56 244 ALA A CA 1
ATOM 1842 C C . ALA A 1 244 ? -24.527 18.509 21.047 1.00 90.56 244 ALA A C 1
ATOM 1844 O O . ALA A 1 244 ? -23.792 17.595 20.680 1.00 90.56 244 ALA A O 1
ATOM 1845 N N . VAL A 1 245 ? -25.809 18.577 20.665 1.00 93.00 245 VAL A N 1
ATOM 1846 C CA . VAL A 1 245 ? -26.462 17.612 19.766 1.00 93.00 245 VAL A CA 1
ATOM 1847 C C . VAL A 1 245 ? -25.855 17.637 18.360 1.00 93.00 245 VAL A C 1
ATOM 1849 O O . VAL A 1 245 ? -25.593 16.580 17.794 1.00 93.00 245 VAL A O 1
ATOM 1852 N N . GLU A 1 246 ? -25.608 18.814 17.786 1.00 90.88 246 GLU A N 1
ATOM 1853 C CA . GLU A 1 246 ? -24.998 18.953 16.457 1.00 90.88 246 GLU A CA 1
ATOM 1854 C C . GLU A 1 246 ? -23.545 18.480 16.450 1.00 90.88 246 GLU A C 1
ATOM 1856 O O . GLU A 1 246 ? -23.158 17.741 15.544 1.00 90.88 246 GLU A O 1
ATOM 1861 N N . ARG A 1 247 ? -22.776 18.807 17.497 1.00 91.38 247 ARG A N 1
ATOM 1862 C CA . ARG A 1 247 ? -21.429 18.256 17.714 1.00 91.38 247 ARG A CA 1
ATOM 1863 C C . ARG A 1 247 ? -21.467 16.729 17.762 1.00 91.38 247 ARG A C 1
ATOM 1865 O O . ARG A 1 247 ? -20.735 16.068 17.030 1.00 91.38 247 ARG A O 1
ATOM 1872 N N . GLY A 1 248 ? -22.357 16.160 18.574 1.00 94.06 248 GLY A N 1
ATOM 1873 C CA . GLY A 1 248 ? -22.536 14.713 18.676 1.00 94.06 248 GLY A CA 1
ATOM 1874 C C . GLY A 1 248 ? -22.955 14.056 17.368 1.00 94.06 248 GLY A C 1
ATOM 1875 O O . GLY A 1 248 ? -22.459 12.986 17.027 1.00 94.06 248 GLY A O 1
ATOM 1876 N N . LYS A 1 249 ? -23.832 14.705 16.599 1.00 93.50 249 LYS A N 1
ATOM 1877 C CA . LYS A 1 249 ? -24.255 14.225 15.281 1.00 93.50 249 LYS A CA 1
ATOM 1878 C C . LYS A 1 249 ? -23.104 14.252 14.275 1.00 93.50 249 LYS A C 1
ATOM 1880 O O . LYS A 1 249 ? -22.936 13.289 13.530 1.00 93.50 249 LYS A O 1
ATOM 1885 N N . ALA A 1 250 ? -22.293 15.309 14.276 1.00 86.38 250 ALA A N 1
ATOM 1886 C CA . ALA A 1 250 ? -21.103 15.402 13.436 1.00 86.38 250 ALA A CA 1
ATOM 1887 C C . ALA A 1 250 ? -20.075 14.318 13.797 1.00 86.38 250 ALA A C 1
ATOM 1889 O O . ALA A 1 250 ? -19.538 13.666 12.904 1.00 86.38 250 ALA A O 1
ATOM 1890 N N . LEU A 1 251 ? -19.864 14.058 15.092 1.00 89.81 251 LEU A N 1
ATOM 1891 C CA . LEU A 1 251 ? -19.013 12.964 15.567 1.00 89.81 251 LEU A CA 1
ATOM 1892 C C . LEU A 1 251 ? -19.565 11.592 15.179 1.00 89.81 251 LEU A C 1
ATOM 1894 O O . LEU A 1 251 ? -18.817 10.743 14.714 1.00 89.81 251 LEU A O 1
ATOM 1898 N N . TYR A 1 252 ? -20.876 11.373 15.300 1.00 91.50 252 TYR A N 1
ATOM 1899 C CA . TYR A 1 252 ? -21.515 10.131 14.862 1.00 91.50 252 TYR A CA 1
ATOM 1900 C C . TYR A 1 252 ? -21.251 9.843 13.374 1.00 91.50 252 TYR A C 1
ATOM 1902 O O . TYR A 1 252 ? -21.026 8.695 12.989 1.00 91.50 252 TYR A O 1
ATOM 1910 N N . GLN A 1 253 ? -21.251 10.886 12.539 1.00 83.62 253 GLN A N 1
ATOM 1911 C CA . GLN A 1 253 ? -20.939 10.783 11.115 1.00 83.62 253 GLN A CA 1
ATOM 1912 C C . GLN A 1 253 ? -19.440 10.579 10.861 1.00 83.62 253 GLN A C 1
ATOM 1914 O O . GLN A 1 253 ? -19.073 9.694 10.092 1.00 83.62 253 GLN A O 1
ATOM 1919 N N . SER A 1 254 ? -18.568 11.360 11.505 1.00 72.31 254 SER A N 1
ATOM 1920 C CA . SER A 1 254 ? -17.118 11.322 11.260 1.00 72.31 254 SER A CA 1
ATOM 1921 C C . SER A 1 254 ? -16.450 10.054 11.792 1.00 72.31 254 SER A C 1
ATOM 1923 O O . SER A 1 254 ? -15.542 9.525 11.154 1.00 72.31 254 SER A O 1
ATOM 1925 N N . LEU A 1 255 ? -16.942 9.532 12.917 1.00 81.31 255 LEU A N 1
ATOM 1926 C CA . LEU A 1 255 ? -16.539 8.249 13.496 1.00 81.31 255 LEU A CA 1
ATOM 1927 C C . LEU A 1 255 ? -17.233 7.064 12.812 1.00 81.31 255 LEU A C 1
ATOM 1929 O O . LEU A 1 255 ? -17.034 5.919 13.208 1.00 81.31 255 LEU A O 1
ATOM 1933 N N . ASN A 1 256 ? -18.052 7.334 11.790 1.00 79.56 256 ASN A N 1
ATOM 1934 C CA . ASN A 1 256 ? -18.757 6.342 10.991 1.00 79.56 256 ASN A CA 1
ATOM 1935 C C . ASN A 1 256 ? -19.584 5.357 11.839 1.00 79.56 256 ASN A C 1
ATOM 1937 O O . ASN A 1 256 ? -19.698 4.171 11.525 1.00 79.56 256 ASN A O 1
ATOM 1941 N N . CYS A 1 257 ? -20.202 5.848 12.916 1.00 87.19 257 CYS A N 1
ATOM 1942 C CA . CYS A 1 257 ? -21.014 5.041 13.827 1.00 87.19 257 CYS A CA 1
ATOM 1943 C C . CYS A 1 257 ? -22.170 4.335 13.094 1.00 87.19 257 CYS A C 1
ATOM 1945 O O . CYS A 1 257 ? -22.563 3.228 13.473 1.00 87.19 257 CYS A O 1
ATOM 1947 N N . ALA A 1 258 ? -22.670 4.946 12.012 1.00 85.81 258 ALA A N 1
ATOM 1948 C CA . ALA A 1 258 ? -23.695 4.393 11.127 1.00 85.81 258 ALA A CA 1
ATOM 1949 C C . ALA A 1 258 ? -23.275 3.091 10.421 1.00 85.81 258 ALA A C 1
ATOM 1951 O O . ALA A 1 258 ? -24.136 2.337 9.976 1.00 85.81 258 ALA A O 1
ATOM 1952 N N . ALA A 1 259 ? -21.977 2.780 10.324 1.00 75.56 259 ALA A N 1
ATOM 1953 C CA . ALA A 1 259 ? -21.517 1.510 9.762 1.00 75.56 259 ALA A CA 1
ATOM 1954 C C . ALA A 1 259 ? -21.941 0.307 10.618 1.00 75.56 259 ALA A C 1
ATOM 1956 O O . ALA A 1 259 ? -22.205 -0.774 10.090 1.00 75.56 259 ALA A O 1
ATOM 1957 N N . CYS A 1 260 ? -22.033 0.501 11.936 1.00 83.50 260 CYS A N 1
ATOM 1958 C CA . CYS A 1 260 ? -22.435 -0.537 12.877 1.00 83.50 260 CYS A CA 1
ATOM 1959 C C . CYS A 1 260 ? -23.871 -0.352 13.355 1.00 83.50 260 CYS A C 1
ATOM 1961 O O . CYS A 1 260 ? -24.601 -1.337 13.449 1.00 83.50 260 CYS A O 1
ATOM 1963 N N . HIS A 1 261 ? -24.260 0.883 13.658 1.00 93.88 261 HIS A N 1
ATOM 1964 C CA . HIS A 1 261 ? -25.540 1.216 14.262 1.00 93.88 261 HIS A CA 1
ATOM 1965 C C . HIS A 1 261 ? -26.541 1.737 13.246 1.00 93.88 261 HIS A C 1
ATOM 1967 O O . HIS A 1 261 ? -26.190 2.395 12.271 1.00 93.88 261 HIS A O 1
ATOM 1973 N N . ARG A 1 262 ? -27.810 1.492 13.549 1.00 93.12 262 ARG A N 1
ATOM 1974 C CA . ARG A 1 262 ? -28.953 1.973 12.787 1.00 93.12 262 ARG A CA 1
ATOM 1975 C C . ARG A 1 262 ? -29.629 3.145 13.488 1.00 93.12 262 ARG A C 1
ATOM 1977 O O . ARG A 1 262 ? -29.755 3.110 14.709 1.00 93.12 262 ARG A O 1
ATOM 1984 N N . ILE A 1 263 ? -30.116 4.120 12.724 1.00 93.94 263 ILE A N 1
ATOM 1985 C CA . ILE A 1 263 ? -31.056 5.159 13.166 1.00 93.94 263 ILE A CA 1
ATOM 1986 C C . ILE A 1 263 ? -32.128 5.323 12.083 1.00 93.94 263 ILE A C 1
ATOM 1988 O O . ILE A 1 263 ? -31.811 5.488 10.911 1.00 93.94 263 ILE A O 1
ATOM 1992 N N . GLN A 1 264 ? -33.401 5.255 12.471 1.00 89.94 264 GLN A N 1
ATOM 1993 C CA . GLN A 1 264 ? -34.579 5.406 11.609 1.00 89.94 264 GLN A CA 1
ATOM 1994 C C . GLN A 1 264 ? -34.547 4.520 10.350 1.00 89.94 264 GLN A C 1
ATOM 1996 O O . GLN A 1 264 ? -34.989 4.908 9.275 1.00 89.94 264 GLN A O 1
ATOM 2001 N N . GLY A 1 265 ? -34.027 3.296 10.490 1.00 81.94 265 GLY A N 1
ATOM 2002 C CA . GLY A 1 265 ? -33.913 2.332 9.391 1.00 81.94 265 GLY A CA 1
ATOM 2003 C C . GLY A 1 265 ? -32.657 2.475 8.525 1.00 81.94 265 GLY A C 1
ATOM 2004 O O . GLY A 1 265 ? -32.388 1.580 7.724 1.00 81.94 265 GLY A O 1
ATOM 2005 N N . GLU A 1 266 ? -31.847 3.515 8.725 1.00 74.75 266 GLU A N 1
ATOM 2006 C CA . GLU A 1 266 ? -30.593 3.742 8.002 1.00 74.75 266 GLU A CA 1
ATOM 2007 C C . GLU A 1 266 ? -29.376 3.328 8.840 1.00 74.75 266 GLU A C 1
ATOM 2009 O O . GLU A 1 266 ? -29.344 3.559 10.047 1.00 74.75 266 GLU A O 1
ATOM 2014 N N . GLY A 1 267 ? -28.373 2.711 8.207 1.00 81.12 267 GLY A N 1
ATOM 2015 C CA . GLY A 1 267 ? -27.133 2.261 8.854 1.00 81.12 267 GLY A CA 1
ATOM 2016 C C . GLY A 1 267 ? -26.987 0.738 8.979 1.00 81.12 267 GLY A C 1
ATOM 2017 O O . GLY A 1 267 ? -27.674 -0.042 8.311 1.00 81.12 267 GLY A O 1
ATOM 2018 N N . GLY A 1 268 ? -26.039 0.316 9.813 1.00 74.12 268 GLY A N 1
ATOM 2019 C CA . GLY A 1 268 ? -25.618 -1.072 9.998 1.00 74.12 268 GLY A CA 1
ATOM 2020 C C . GLY A 1 268 ? -26.479 -1.883 10.968 1.00 74.12 268 GLY A C 1
ATOM 2021 O O . GLY A 1 268 ? -27.392 -1.377 11.614 1.00 74.12 268 GLY A O 1
ATOM 2022 N N . THR A 1 269 ? -26.180 -3.181 11.065 1.00 81.75 269 THR A N 1
ATOM 2023 C CA . THR A 1 269 ? -26.853 -4.132 11.978 1.00 81.75 269 THR A CA 1
ATOM 2024 C C . THR A 1 269 ? -25.886 -4.854 12.914 1.00 81.75 269 THR A C 1
ATOM 2026 O O . THR A 1 269 ? -26.222 -5.904 13.454 1.00 81.75 269 THR A O 1
ATOM 2029 N N . ILE A 1 270 ? -24.656 -4.354 13.034 1.00 79.50 270 ILE A N 1
ATOM 2030 C CA . ILE A 1 270 ? -23.628 -4.938 13.907 1.00 79.50 270 ILE A CA 1
ATOM 2031 C C . ILE A 1 270 ? -23.897 -4.508 15.350 1.00 79.50 270 ILE A C 1
ATOM 2033 O O . ILE A 1 270 ? -23.870 -5.326 16.263 1.00 79.50 270 ILE A O 1
ATOM 2037 N N . GLY A 1 271 ? -24.174 -3.217 15.538 1.00 83.94 271 GLY A N 1
ATOM 2038 C CA . GLY A 1 271 ? -24.663 -2.650 16.783 1.00 83.94 271 GLY A CA 1
ATOM 2039 C C . GLY A 1 271 ? -26.195 -2.590 16.817 1.00 83.94 271 GLY A C 1
ATOM 2040 O O . GLY A 1 271 ? -26.852 -2.739 15.782 1.00 83.94 271 GLY A O 1
ATOM 2041 N N . PRO A 1 272 ? -26.789 -2.363 18.001 1.00 91.25 272 PRO A N 1
ATOM 2042 C CA . PRO A 1 272 ? -28.228 -2.169 18.142 1.00 91.25 272 PRO A CA 1
ATOM 2043 C C . PRO A 1 272 ? -28.734 -0.928 17.393 1.00 91.25 272 PRO A C 1
ATOM 2045 O O . PRO A 1 272 ? -27.983 0.014 17.123 1.00 91.25 272 PRO A O 1
ATOM 2048 N N . ASP A 1 273 ? -30.037 -0.930 17.112 1.00 94.94 273 ASP A N 1
ATOM 2049 C CA . ASP A 1 273 ? -30.773 0.229 16.606 1.00 94.94 273 ASP A CA 1
ATOM 2050 C C . ASP A 1 273 ? -30.896 1.306 17.696 1.00 94.94 273 ASP A C 1
ATOM 2052 O O . ASP A 1 273 ? -31.457 1.062 18.772 1.00 94.94 273 ASP A O 1
ATOM 2056 N N . LEU A 1 274 ? -30.365 2.490 17.392 1.00 96.38 274 LEU A N 1
ATOM 2057 C CA . LEU A 1 274 ? -30.261 3.636 18.288 1.00 96.38 274 LEU A CA 1
ATOM 2058 C C . LEU A 1 274 ? -31.425 4.626 18.140 1.00 96.38 274 LEU A C 1
ATOM 2060 O O . LEU A 1 274 ? -31.438 5.635 18.839 1.00 96.38 274 LEU A O 1
ATOM 2064 N N . SER A 1 275 ? -32.408 4.359 17.272 1.00 93.56 275 SER A N 1
ATOM 2065 C CA . SER A 1 275 ? -33.517 5.286 16.965 1.00 93.56 275 SER A CA 1
ATOM 2066 C C . SER A 1 275 ? -34.246 5.824 18.199 1.00 93.56 275 SER A C 1
ATOM 2068 O O . SER A 1 275 ? -34.707 6.957 18.182 1.00 93.56 275 SER A O 1
ATOM 2070 N N . HIS A 1 276 ? -34.305 5.021 19.263 1.00 93.81 276 HIS A N 1
ATOM 2071 C CA . HIS A 1 276 ? -34.979 5.344 20.524 1.00 93.81 276 HIS A CA 1
ATOM 2072 C C . HIS A 1 276 ? -34.023 5.248 21.724 1.00 93.81 276 HIS A C 1
ATOM 2074 O O . HIS A 1 276 ? -34.430 4.916 22.839 1.00 93.81 276 HIS A O 1
ATOM 2080 N N . GLU A 1 277 ? -32.717 5.430 21.512 1.00 94.25 277 GLU A N 1
ATOM 2081 C CA . GLU A 1 277 ? -31.726 5.216 22.573 1.00 94.25 277 GLU A CA 1
ATOM 2082 C C . GLU A 1 277 ? -31.885 6.214 23.730 1.00 94.25 277 GLU A C 1
ATOM 2084 O O . GLU A 1 277 ? -31.675 5.862 24.895 1.00 94.25 277 GLU A O 1
ATOM 2089 N N . GLY A 1 278 ? -32.341 7.433 23.438 1.00 89.62 278 GLY A N 1
ATOM 2090 C CA . GLY A 1 278 ? -32.580 8.477 24.430 1.00 89.62 278 GLY A CA 1
ATOM 2091 C C . GLY A 1 278 ? -33.714 8.170 25.406 1.00 89.62 278 GLY A C 1
ATOM 2092 O O . GLY A 1 278 ? -33.739 8.746 26.497 1.00 89.62 278 GLY A O 1
ATOM 2093 N N . GLU A 1 279 ? -34.609 7.245 25.057 1.00 92.25 279 GLU A N 1
ATOM 2094 C CA . GLU A 1 279 ? -35.657 6.730 25.946 1.00 92.25 279 GLU A CA 1
ATOM 2095 C C . GLU A 1 279 ? -35.155 5.586 26.834 1.00 92.25 279 GLU A C 1
ATOM 2097 O O . GLU A 1 279 ? -35.654 5.382 27.939 1.00 92.25 279 GLU A O 1
ATOM 2102 N N . LYS A 1 280 ? -34.148 4.842 26.363 1.00 91.75 280 LYS A N 1
ATOM 2103 C CA . LYS A 1 280 ? -33.659 3.615 27.007 1.00 91.75 280 LYS A CA 1
ATOM 2104 C C . LYS A 1 280 ? -32.543 3.866 28.010 1.00 91.75 280 LYS A C 1
ATOM 2106 O O . LYS A 1 280 ? -32.418 3.111 28.975 1.00 91.75 280 LYS A O 1
ATOM 2111 N N . ARG A 1 281 ? -31.686 4.863 27.765 1.00 93.00 281 ARG A N 1
ATOM 2112 C CA . ARG A 1 281 ? -30.453 5.068 28.538 1.00 93.00 281 ARG A CA 1
ATOM 2113 C C . ARG A 1 281 ? -30.334 6.465 29.122 1.00 93.00 281 ARG A C 1
ATOM 2115 O O . ARG A 1 281 ? -30.622 7.485 28.492 1.00 93.00 281 ARG A O 1
ATOM 2122 N N . GLU A 1 282 ? -29.832 6.499 30.349 1.00 94.25 282 GLU A N 1
ATOM 2123 C CA . GLU A 1 282 ? -29.433 7.728 31.019 1.00 94.25 282 GLU A CA 1
ATOM 2124 C C . GLU A 1 282 ? -28.080 8.228 30.504 1.00 94.25 282 GLU A C 1
ATOM 2126 O O . GLU A 1 282 ? -27.235 7.451 30.054 1.00 94.25 282 GLU A O 1
ATOM 2131 N N . ALA A 1 283 ? -27.854 9.539 30.620 1.00 93.94 283 ALA A N 1
ATOM 2132 C CA . ALA A 1 283 ? -26.627 10.185 30.160 1.00 93.94 283 ALA A CA 1
ATOM 2133 C C . ALA A 1 283 ? -25.361 9.570 30.786 1.00 93.94 283 ALA A C 1
ATOM 2135 O O . ALA A 1 283 ? -24.383 9.335 30.082 1.00 93.94 283 ALA A O 1
ATOM 2136 N N . ALA A 1 284 ? -25.402 9.239 32.082 1.00 95.88 284 ALA A N 1
ATOM 2137 C CA . ALA A 1 284 ? -24.275 8.627 32.784 1.00 95.88 284 ALA A CA 1
ATOM 2138 C C . ALA A 1 284 ? -23.925 7.229 32.244 1.00 95.88 284 ALA A C 1
ATOM 2140 O O . ALA A 1 284 ? -22.748 6.885 32.139 1.00 95.88 284 ALA A O 1
ATOM 2141 N N . TRP A 1 285 ? -24.937 6.437 31.866 1.00 96.75 285 TRP A N 1
ATOM 2142 C CA . TRP A 1 285 ? -24.715 5.126 31.257 1.00 96.75 285 TRP A CA 1
ATOM 2143 C C . TRP A 1 285 ? -24.074 5.274 29.878 1.00 96.75 285 TRP A C 1
ATOM 2145 O O . TRP A 1 285 ? -23.078 4.612 29.604 1.00 96.75 285 TRP A O 1
ATOM 2155 N N . LEU A 1 286 ? -24.600 6.178 29.043 1.00 97.12 286 LEU A N 1
ATOM 2156 C CA . LEU A 1 286 ? -24.071 6.441 27.701 1.00 97.12 286 LEU A CA 1
ATOM 2157 C C . LEU A 1 286 ? -22.619 6.918 27.755 1.00 97.12 286 LEU A C 1
ATOM 2159 O O . LEU A 1 286 ? -21.782 6.387 27.034 1.00 97.12 286 LEU A O 1
ATOM 2163 N N . LEU A 1 287 ? -22.303 7.857 28.650 1.00 97.12 287 LEU A N 1
ATOM 2164 C CA . LEU A 1 287 ? -20.945 8.368 28.826 1.00 97.12 287 LEU A CA 1
ATOM 2165 C C . LEU A 1 287 ? -19.969 7.249 29.204 1.00 97.12 287 LEU A C 1
ATOM 2167 O O . LEU A 1 287 ? -18.940 7.074 28.554 1.00 97.12 287 LEU A O 1
ATOM 2171 N N . LYS A 1 288 ? -20.317 6.455 30.223 1.00 95.75 288 LYS A N 1
ATOM 2172 C CA . LYS A 1 288 ? -19.476 5.342 30.672 1.00 95.75 288 LYS A CA 1
ATOM 2173 C C . LYS A 1 288 ? -19.360 4.252 29.604 1.00 95.75 288 LYS A C 1
ATOM 2175 O O . LYS A 1 288 ? -18.289 3.679 29.451 1.00 95.75 288 LYS A O 1
ATOM 2180 N N . HIS A 1 289 ? -20.422 4.007 28.837 1.00 96.06 289 HIS A N 1
ATOM 2181 C CA . HIS A 1 289 ? -20.395 3.066 27.722 1.00 96.06 289 HIS A CA 1
ATOM 2182 C C . HIS A 1 289 ? -19.496 3.555 26.587 1.00 96.06 289 HIS A C 1
ATOM 2184 O O . HIS A 1 289 ? -18.729 2.765 26.062 1.00 96.06 289 HIS A O 1
ATOM 2190 N N . PHE A 1 290 ? -19.522 4.840 26.222 1.00 96.19 290 PHE A N 1
ATOM 2191 C CA . PHE A 1 290 ? -18.591 5.372 25.224 1.00 96.19 290 PHE A CA 1
ATOM 2192 C C . PHE A 1 290 ? -17.137 5.286 25.694 1.00 96.19 290 PHE A C 1
ATOM 2194 O O . PHE A 1 290 ? -16.259 5.006 24.885 1.00 96.19 290 PHE A O 1
ATOM 2201 N N . GLN A 1 291 ? -16.868 5.489 26.984 1.00 93.00 291 GLN A N 1
ATOM 2202 C CA . GLN A 1 291 ? -15.516 5.394 27.538 1.00 93.00 291 GLN A CA 1
ATOM 2203 C C . GLN A 1 291 ? -14.995 3.955 27.580 1.00 93.00 291 GLN A C 1
ATOM 2205 O O . GLN A 1 291 ? -13.865 3.710 27.164 1.00 93.00 291 GLN A O 1
ATOM 2210 N N . ASP A 1 292 ? -15.815 3.020 28.060 1.00 92.00 292 ASP A N 1
ATOM 2211 C CA . ASP A 1 292 ? -15.478 1.603 28.181 1.00 92.00 292 ASP A CA 1
ATOM 2212 C C . ASP A 1 292 ? -16.729 0.728 27.964 1.00 92.00 292 ASP A C 1
ATOM 2214 O O . ASP A 1 292 ? -17.434 0.371 28.920 1.00 92.00 292 ASP A O 1
ATOM 2218 N N . PRO A 1 293 ? -17.029 0.363 26.702 1.00 91.69 293 PRO A N 1
ATOM 2219 C CA . PRO A 1 293 ? -18.205 -0.435 26.381 1.00 91.69 293 PRO A CA 1
ATOM 2220 C C . PRO A 1 293 ? -18.186 -1.807 27.059 1.00 91.69 293 PRO A C 1
ATOM 2222 O O . PRO A 1 293 ? -19.231 -2.285 27.501 1.00 91.69 293 PRO A O 1
ATOM 2225 N N . ARG A 1 294 ? -17.005 -2.432 27.179 1.00 90.25 294 ARG A N 1
ATOM 2226 C CA . ARG A 1 294 ? -16.854 -3.792 27.722 1.00 90.25 294 ARG A CA 1
ATOM 2227 C C . ARG A 1 294 ? -17.023 -3.842 29.237 1.00 90.25 294 ARG A C 1
ATOM 2229 O O . ARG A 1 294 ? -17.460 -4.865 29.755 1.00 90.25 294 ARG A O 1
ATOM 2236 N N . ALA A 1 295 ? -16.780 -2.742 29.948 1.00 91.88 295 ALA A N 1
ATOM 2237 C CA . ALA A 1 295 ? -17.094 -2.658 31.375 1.00 91.88 295 ALA A CA 1
ATOM 2238 C C . ALA A 1 295 ? -18.601 -2.701 31.680 1.00 91.88 295 ALA A C 1
ATOM 2240 O O . ALA A 1 295 ? -18.984 -3.090 32.784 1.00 91.88 295 ALA A O 1
ATOM 2241 N N . LEU A 1 296 ? -19.459 -2.280 30.744 1.00 93.19 296 LEU A N 1
ATOM 2242 C CA . LEU A 1 296 ? -20.918 -2.280 30.929 1.00 93.19 296 LEU A CA 1
ATOM 2243 C C . LEU A 1 296 ? -21.624 -3.396 30.160 1.00 93.19 296 LEU A C 1
ATOM 2245 O O . LEU A 1 296 ? -22.662 -3.887 30.602 1.00 93.19 296 LEU A O 1
ATOM 2249 N N . VAL A 1 297 ? -21.074 -3.780 29.014 1.00 91.25 297 VAL A N 1
ATOM 2250 C CA . VAL A 1 297 ? -21.578 -4.830 28.135 1.00 91.25 297 VAL A CA 1
ATOM 2251 C C . VAL A 1 297 ? -20.391 -5.750 27.820 1.00 91.25 297 VAL A C 1
ATOM 2253 O O . VAL A 1 297 ? -19.659 -5.476 26.871 1.00 91.25 297 VAL A O 1
ATOM 2256 N N . PRO A 1 298 ? -20.162 -6.820 28.608 1.00 87.81 298 PRO A N 1
ATOM 2257 C CA . PRO A 1 298 ? -18.943 -7.638 28.534 1.00 87.81 298 PRO A CA 1
ATOM 2258 C C . PRO A 1 298 ? -18.576 -8.142 27.132 1.00 87.81 298 PRO A C 1
ATOM 2260 O O . PRO A 1 298 ? -17.410 -8.091 26.748 1.00 87.81 298 PRO A O 1
ATOM 2263 N N . ASP A 1 299 ? -19.574 -8.536 26.339 1.00 83.56 299 ASP A N 1
ATOM 2264 C CA . ASP A 1 299 ? -19.388 -9.051 24.975 1.00 83.56 299 ASP A CA 1
ATOM 2265 C C . ASP A 1 299 ? -19.456 -7.955 23.895 1.00 83.56 299 ASP A C 1
ATOM 2267 O O . ASP A 1 299 ? -19.664 -8.234 22.712 1.00 83.56 299 ASP A O 1
ATOM 2271 N N . SER A 1 300 ? -19.328 -6.682 24.282 1.00 84.88 300 SER A N 1
ATOM 2272 C CA . SER A 1 300 ? -19.434 -5.568 23.346 1.00 84.88 300 SER A CA 1
ATOM 2273 C C . SER A 1 300 ? -18.298 -5.579 22.328 1.00 84.88 300 SER A C 1
ATOM 2275 O O . SER A 1 300 ? -17.106 -5.538 22.658 1.00 84.88 300 SER A O 1
ATOM 2277 N N . VAL A 1 301 ? -18.698 -5.566 21.058 1.00 82.06 301 VAL A N 1
ATOM 2278 C CA . VAL A 1 301 ? -17.814 -5.319 19.914 1.00 82.06 301 VAL A CA 1
ATOM 2279 C C . VAL A 1 301 ? -17.660 -3.826 19.618 1.00 82.06 301 VAL A C 1
ATOM 2281 O O . VAL A 1 301 ? -16.8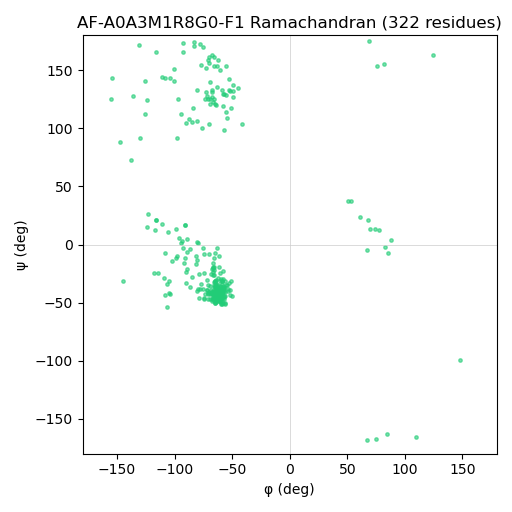99 -3.468 18.726 1.00 82.06 301 VAL A O 1
ATOM 2284 N N . MET A 1 302 ? -18.368 -2.946 20.337 1.00 87.06 302 MET A N 1
ATOM 2285 C CA . MET A 1 302 ? -18.245 -1.501 20.161 1.00 87.06 302 MET A CA 1
ATOM 2286 C C . MET A 1 302 ? -16.849 -1.031 20.612 1.00 87.06 302 MET A C 1
ATOM 2288 O O . MET A 1 302 ? -16.405 -1.428 21.694 1.00 87.06 302 MET A O 1
ATOM 2292 N N . PRO A 1 303 ? -16.145 -0.201 19.817 1.00 83.00 303 PRO A N 1
ATOM 2293 C CA . PRO A 1 303 ? -14.872 0.374 20.234 1.00 83.00 303 PRO A CA 1
ATOM 2294 C C . PRO A 1 303 ? -15.039 1.331 21.414 1.00 83.00 303 PRO A C 1
ATOM 2296 O O . PRO A 1 303 ? -16.082 1.959 21.589 1.00 83.00 303 PRO A O 1
ATOM 2299 N N . ALA A 1 304 ? -13.971 1.467 22.197 1.00 85.44 304 ALA A N 1
ATOM 2300 C CA . ALA A 1 304 ? -13.877 2.476 23.240 1.00 85.44 304 ALA A CA 1
ATOM 2301 C C . ALA A 1 304 ? -13.500 3.840 22.641 1.00 85.44 304 ALA A C 1
ATOM 2303 O O . ALA A 1 304 ? -12.537 3.968 21.884 1.00 85.44 304 ALA A O 1
ATOM 2304 N N . PHE A 1 305 ? -14.226 4.873 23.045 1.00 89.50 305 PHE A N 1
ATOM 2305 C CA . PHE A 1 305 ? -14.046 6.266 22.638 1.00 89.50 305 PHE A CA 1
ATOM 2306 C C . PHE A 1 305 ? -13.526 7.144 23.782 1.00 89.50 305 PHE A C 1
ATOM 2308 O O . PHE A 1 305 ? -13.584 8.366 23.703 1.00 89.50 305 PHE A O 1
ATOM 2315 N N . GLY A 1 306 ? -12.971 6.546 24.842 1.00 86.31 306 GLY A N 1
ATOM 2316 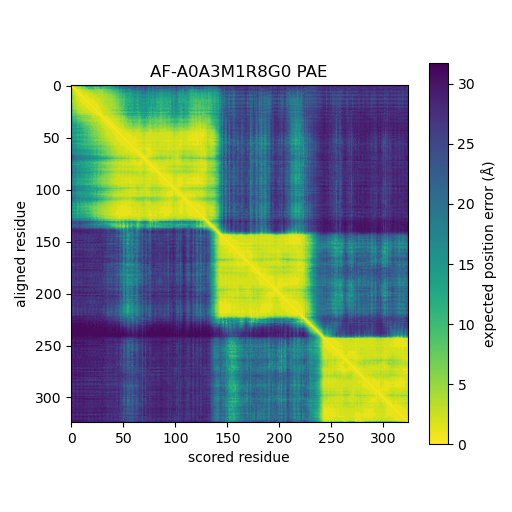C CA . GLY A 1 306 ? -12.408 7.282 25.984 1.00 86.31 306 GLY A CA 1
ATOM 2317 C C . GLY A 1 306 ? -11.234 8.215 25.645 1.00 86.31 306 GLY A C 1
ATOM 2318 O O . GLY A 1 306 ? -10.832 9.004 26.491 1.00 86.31 306 GLY A O 1
ATOM 2319 N N . HIS A 1 307 ? -10.698 8.139 24.424 1.00 83.94 307 HIS A N 1
ATOM 2320 C CA . HIS A 1 307 ? -9.674 9.047 23.901 1.00 83.94 307 HIS A CA 1
ATOM 2321 C C . HIS A 1 307 ? -10.240 10.383 23.383 1.00 83.94 307 HIS A C 1
ATOM 2323 O O . HIS A 1 307 ? -9.467 11.302 23.117 1.00 83.94 307 HIS A O 1
ATOM 2329 N N . LEU A 1 308 ? -11.562 10.493 23.198 1.00 83.62 308 LEU A N 1
ATOM 2330 C CA . LEU A 1 308 ? -12.212 11.737 22.787 1.00 83.62 308 LEU A CA 1
ATOM 2331 C C . LEU A 1 308 ? -12.186 12.773 23.916 1.00 83.62 308 LEU A C 1
ATOM 2333 O O . LEU A 1 308 ? -12.106 12.434 25.099 1.00 83.62 308 LEU A O 1
ATOM 2337 N N . SER A 1 309 ? -12.280 14.052 23.545 1.00 92.75 309 SER A N 1
ATOM 2338 C CA . SER A 1 309 ? -12.373 15.126 24.530 1.00 92.75 309 SER A CA 1
ATOM 2339 C C . SER A 1 309 ? -13.664 15.001 25.361 1.00 92.75 309 SER A C 1
ATOM 2341 O O . SER A 1 309 ? -14.661 14.460 24.871 1.00 92.75 309 SER A O 1
ATOM 2343 N N . PRO A 1 310 ? -13.693 15.514 26.606 1.00 91.88 310 PRO A N 1
ATOM 2344 C CA . PRO A 1 310 ? -14.917 15.529 27.406 1.00 91.88 310 PRO A CA 1
ATOM 2345 C C . PRO A 1 310 ? -16.100 16.184 26.679 1.00 91.88 310 PRO A C 1
ATOM 2347 O O . PRO A 1 310 ? -17.203 15.650 26.713 1.00 91.88 310 PRO A O 1
ATOM 2350 N N . GLU A 1 311 ? -15.855 17.278 25.952 1.00 92.19 311 GLU A N 1
ATOM 2351 C CA . GLU A 1 311 ? -16.883 17.990 25.183 1.00 92.19 311 GLU A CA 1
ATOM 2352 C C . GLU A 1 311 ? -17.449 17.137 24.032 1.00 92.19 311 GLU A C 1
ATOM 2354 O O . GLU A 1 311 ? -18.650 17.153 23.761 1.00 92.19 311 GLU A O 1
ATOM 2359 N N . ASP A 1 312 ? -16.605 16.346 23.369 1.00 93.00 312 ASP A N 1
ATOM 2360 C CA . ASP A 1 312 ? -17.026 15.455 22.284 1.00 93.00 312 ASP A CA 1
ATOM 2361 C C . ASP A 1 312 ? -17.829 14.256 22.805 1.00 93.00 312 ASP A C 1
ATOM 2363 O O . ASP A 1 312 ? -18.839 13.871 22.207 1.00 93.00 312 ASP A O 1
ATOM 2367 N N . LEU A 1 313 ? -17.431 13.696 23.952 1.00 95.75 313 LEU A N 1
ATOM 2368 C CA . LEU A 1 313 ? -18.199 12.652 24.635 1.00 95.75 313 LEU A CA 1
ATOM 2369 C C . LEU A 1 313 ? -19.563 13.172 25.094 1.00 95.75 313 LEU A C 1
ATOM 2371 O O . LEU A 1 313 ? -20.579 12.509 24.880 1.00 95.75 313 LEU A O 1
ATOM 2375 N N . GLU A 1 314 ? -19.608 14.367 25.682 1.00 95.81 314 GLU A N 1
ATOM 2376 C CA . GLU A 1 314 ? -20.860 15.035 26.041 1.00 95.81 314 GLU A CA 1
ATOM 2377 C C . GLU A 1 314 ? -21.732 15.294 24.811 1.00 95.81 314 GLU A C 1
ATOM 2379 O O . GLU A 1 314 ? -22.943 15.068 24.862 1.00 95.81 314 GLU A O 1
ATOM 2384 N N . GLY A 1 315 ? -21.128 15.680 23.684 1.00 96.88 315 GLY A N 1
ATOM 2385 C CA . GLY A 1 315 ? -21.821 15.826 22.411 1.00 96.88 315 GLY A CA 1
ATOM 2386 C C . GLY A 1 315 ? -22.473 14.521 21.952 1.00 96.88 315 GLY A C 1
ATOM 2387 O O . GLY A 1 315 ? -23.675 14.491 21.679 1.00 96.88 315 GLY A O 1
ATOM 2388 N N . LEU A 1 316 ? -21.721 13.415 21.917 1.00 96.88 316 LEU A N 1
ATOM 2389 C CA . LEU A 1 316 ? -22.254 12.090 21.568 1.00 96.88 316 LEU A CA 1
ATOM 2390 C C . LEU A 1 316 ? -23.408 11.679 22.490 1.00 96.88 316 LEU A C 1
ATOM 2392 O O . LEU A 1 316 ? -24.445 11.216 22.012 1.00 96.88 316 LEU A O 1
ATOM 2396 N N . VAL A 1 317 ? -23.267 11.895 23.800 1.00 97.44 317 VAL A N 1
ATOM 2397 C CA . VAL A 1 317 ? -24.332 11.636 24.777 1.00 97.44 317 VAL A CA 1
ATOM 2398 C C . VAL A 1 317 ? -25.561 12.495 24.486 1.00 97.44 317 VAL A C 1
ATOM 2400 O O . VAL A 1 317 ? -26.672 11.965 24.453 1.00 97.44 317 VAL A O 1
ATOM 2403 N N . ALA A 1 318 ? -25.391 13.795 24.239 1.00 96.50 318 ALA A N 1
ATOM 2404 C CA . ALA A 1 318 ? -26.484 14.707 23.917 1.00 96.50 318 ALA A CA 1
ATOM 2405 C C . ALA A 1 318 ? -27.223 14.278 22.643 1.00 96.50 318 ALA A C 1
ATOM 2407 O O . ALA A 1 318 ? -28.455 14.258 22.627 1.00 96.50 318 ALA A O 1
ATOM 2408 N N . TYR A 1 319 ? -26.489 13.863 21.607 1.00 96.94 319 TYR A N 1
ATOM 2409 C CA . TYR A 1 319 ? -27.085 13.346 20.380 1.00 96.94 319 TYR A CA 1
ATOM 2410 C C . TYR A 1 319 ? -27.871 12.056 20.631 1.00 96.94 319 TYR A C 1
ATOM 2412 O O . TYR A 1 319 ? -29.048 12.004 20.284 1.00 96.94 319 TYR A O 1
ATOM 2420 N N . MET A 1 320 ? -27.306 11.062 21.324 1.00 97.00 320 MET A N 1
ATOM 2421 C CA . MET A 1 320 ? -28.038 9.829 21.658 1.00 97.00 320 MET A CA 1
ATOM 2422 C C . MET A 1 320 ? -29.297 10.104 22.486 1.00 97.00 320 MET A C 1
ATOM 2424 O O . MET A 1 320 ? -30.353 9.537 22.230 1.00 97.00 320 MET A O 1
ATOM 2428 N N . ARG A 1 321 ? -29.217 11.028 23.450 1.00 95.25 321 ARG A N 1
ATOM 2429 C CA . ARG A 1 321 ? -30.350 11.444 24.294 1.00 95.25 321 ARG A CA 1
ATOM 2430 C C . ARG A 1 321 ? -31.454 12.173 23.521 1.00 95.25 321 ARG A C 1
ATOM 2432 O O . ARG A 1 321 ? -32.584 12.241 24.016 1.00 95.25 321 ARG A O 1
ATOM 2439 N N . SER A 1 322 ? -31.128 12.717 22.348 1.00 94.94 322 SER A N 1
ATOM 2440 C CA . SER A 1 322 ? -32.084 13.364 21.444 1.00 94.94 322 SER A CA 1
ATOM 2441 C C . SER A 1 322 ? -32.870 12.375 20.574 1.00 94.94 322 SER A C 1
ATOM 2443 O O . SER A 1 322 ? -33.916 12.752 20.055 1.00 94.94 322 SER A O 1
ATOM 2445 N N . LEU A 1 323 ? -32.409 11.123 20.447 1.00 94.31 323 LEU A N 1
ATOM 2446 C CA . LEU A 1 323 ? -33.073 10.070 19.672 1.00 94.31 323 LEU A CA 1
ATOM 2447 C C . LEU A 1 323 ? -34.219 9.458 20.494 1.00 94.31 323 LEU A C 1
ATOM 2449 O O . LEU A 1 323 ? -33.969 8.742 21.468 1.00 94.31 323 LEU A O 1
ATOM 2453 N N . ARG A 1 324 ? -35.461 9.785 20.133 1.00 86.31 324 ARG A N 1
ATOM 2454 C CA . ARG A 1 324 ? -36.701 9.329 20.773 1.00 86.31 324 ARG A CA 1
ATOM 2455 C C . ARG A 1 324 ? -37.741 9.008 19.716 1.00 86.31 324 ARG A C 1
ATOM 2457 O O . ARG A 1 324 ? -37.740 9.695 18.671 1.00 86.31 324 ARG A O 1
#

Mean predicted aligned error: 17.69 Å

Sequence (324 aa):
MPRDLLDWELGLGTVLTLGLAVLIGAYGLREPQRLDTATVQLHRSSIARGATLYQRYCVTCHGANGKGIPQVAPALNDKNFLATASVEAITDAITDGRPNTAMPAWGQRHGGPLNAQHVQDLVAFIQNWEKAEVRVPSSPLVQGDPVAGKRIFDQVCYLCHGENGEGGVAPALNNQEFLRRYDDAFIRETVTKGRPSKGMPTWGKVFSAEQIADVTAYIRSWQQGATLPSPSPASAPAAESSSAVERGKALYQSLNCAACHRIQGEGGTIGPDLSHEGEKREAAWLLKHFQDPRALVPDSVMPAFGHLSPEDLEGLVAYMRSLR

Radius of gyration: 32.06 Å; Cα contacts (8 Å, |Δi|>4): 425; chains: 1; bounding box: 68×48×116 Å

Secondary structure (DSSP, 8-state):
--HHHHHHHHHHHHHHHHHHHHHHHHHHHTHHHHHHHHHHHHHHHHHHHHHHHHHHHTHHHH-TTS--BTTTB--SS-HHHHHH--HHHHHHHHHH--TTSS----BGGGT-SB-HHHHHHHHHHHHTTTT-SSPPPPPTT-SS-HHHHHHHIIIIIHHHH-TTS--SSS--SS-HHHHHHS-HHHHHHHHHH-BGGGTB--GGGTS-HHHHHHHHHHHHHGGGT--PPPP--------TT--HHHHHHHHHHHTTGGGT-EETTEE-SSSPB-TTHHHH--HHHHHHHHH-HHHHSTT--SPP-TTS-HHHHHHHHHHHHH--

pLDDT: mean 84.19, std 13.78, range [33.0, 97.44]